Protein AF-A0A6I4W6N3-F1 (afdb_monomer_lite)

Sequence (287 aa):
MDRATWAIVLSTISVAISMVGIFWQLVSYRLSGSRIKVKMKPAMIDLNDHIVRGPERGWGDVDIPFSSPRWKVDVVELSIINSGRTAVSISEVSLDFGRPHGIKRGSHRISGTPVEMFGAIKDETFRLDAGESQKVIFDFWPMATAARNYRKGLGKSGSLTVRASVVMAGTRVRRSPWRKRWKIGSDQNTLRLSENFDAEAAAYSVLWGRFRISENFYFLSEVWYVFRSQVAEGKTPHEISDYLKEELNIVCGLAVLDAYKAYKQRDSGLEDGAAASRVGVDQQEGE

Secondary structure (DSSP, 8-state):
--HHHHHHHHHHHHHHHHHHHHHHHHHHHHHHS--EEEEEEEEEEETTS-EEE--TT-GGG----SSS--EEEEEEEEEEEE-SSS-EEEEEEEEE----TT-SS---EEPPPBPP-TT----SSEEE-TT-EEEEEEEHHHHHHHHHHHHHHTT--S-EEEEEEEEETTSPPEE--GGG-EEE-SS---SSTTSS--HHHHHHHHHHHHHTTSGGGGGHHHHHHHHHHHHHTT--HHHHHHHHHHHT-HHHHHHHHHHHHHHHHHHTT----S-------------

Organism: NCBI:txid1429076

pLDDT: mean 78.63, std 16.48, range [33.88, 97.12]

Structure (mmCIF, N/CA/C/O backbone):
data_AF-A0A6I4W6N3-F1
#
_entry.id   AF-A0A6I4W6N3-F1
#
loop_
_atom_site.group_PDB
_atom_site.id
_atom_site.type_symbol
_atom_site.label_atom_id
_atom_site.label_alt_id
_atom_site.label_comp_id
_atom_site.label_asym_id
_atom_site.label_entity_id
_atom_site.label_seq_id
_atom_site.pdbx_PDB_ins_code
_atom_site.Cartn_x
_atom_site.Cartn_y
_atom_site.Cartn_z
_atom_site.occupancy
_atom_site.B_iso_or_equiv
_atom_site.auth_seq_id
_atom_site.auth_comp_id
_atom_site.auth_asym_id
_atom_site.auth_atom_id
_atom_site.pdbx_PDB_model_num
ATOM 1 N N . MET A 1 1 ? 38.020 -6.040 -62.549 1.00 62.22 1 MET A N 1
ATOM 2 C CA . MET A 1 1 ? 37.432 -5.369 -61.370 1.00 62.22 1 MET A CA 1
ATOM 3 C C . MET A 1 1 ? 38.581 -4.707 -60.635 1.00 62.22 1 MET A C 1
ATOM 5 O O . MET A 1 1 ? 39.493 -5.417 -60.222 1.00 62.22 1 MET A O 1
ATOM 9 N N . ASP A 1 2 ? 38.606 -3.379 -60.576 1.00 88.56 2 ASP A N 1
ATOM 10 C CA . ASP A 1 2 ? 39.786 -2.646 -60.116 1.00 88.56 2 ASP A CA 1
ATOM 11 C C . ASP A 1 2 ? 39.953 -2.729 -58.599 1.00 88.56 2 ASP A C 1
ATOM 13 O O . ASP A 1 2 ? 38.985 -2.858 -57.845 1.00 88.56 2 ASP A O 1
ATOM 17 N N . ARG A 1 3 ? 41.202 -2.621 -58.132 1.00 90.94 3 ARG A N 1
ATOM 18 C CA . ARG A 1 3 ? 41.527 -2.587 -56.694 1.00 90.94 3 ARG A CA 1
ATOM 19 C C . ARG A 1 3 ? 40.750 -1.487 -55.961 1.00 90.94 3 ARG A C 1
ATOM 21 O O . ARG A 1 3 ? 40.351 -1.682 -54.817 1.00 90.94 3 ARG A O 1
ATOM 28 N N . ALA A 1 4 ? 40.483 -0.371 -56.641 1.00 87.62 4 ALA A N 1
ATOM 29 C CA . ALA A 1 4 ? 39.667 0.725 -56.128 1.00 87.62 4 ALA A CA 1
ATOM 30 C C . ALA A 1 4 ? 38.211 0.298 -55.864 1.00 87.62 4 ALA A C 1
ATOM 32 O O . ALA A 1 4 ? 37.659 0.612 -54.812 1.00 87.62 4 ALA A O 1
ATOM 33 N N . THR A 1 5 ? 37.606 -0.481 -56.768 1.00 91.94 5 THR A N 1
ATOM 34 C CA . THR A 1 5 ? 36.245 -1.012 -56.593 1.00 91.94 5 THR A CA 1
ATOM 35 C C . THR A 1 5 ? 36.174 -1.946 -55.385 1.00 91.94 5 THR A C 1
ATOM 37 O O . THR A 1 5 ? 35.262 -1.831 -54.570 1.00 91.94 5 THR A O 1
ATOM 40 N N . TRP A 1 6 ? 37.171 -2.822 -55.221 1.00 95.69 6 TRP A N 1
ATOM 41 C CA . TRP A 1 6 ? 37.265 -3.708 -54.057 1.00 95.69 6 TRP A CA 1
ATOM 42 C C . TRP A 1 6 ? 37.414 -2.945 -52.739 1.00 95.69 6 TRP A C 1
ATOM 44 O O . TRP A 1 6 ? 36.748 -3.283 -51.762 1.00 95.69 6 TRP A O 1
ATOM 54 N N . ALA A 1 7 ? 38.233 -1.892 -52.715 1.00 93.19 7 ALA A N 1
ATOM 55 C CA . ALA A 1 7 ? 38.412 -1.060 -51.528 1.00 93.19 7 ALA A CA 1
ATOM 56 C C . ALA A 1 7 ? 37.102 -0.376 -51.093 1.00 93.19 7 ALA A C 1
ATOM 58 O O . ALA A 1 7 ? 36.782 -0.368 -49.904 1.00 93.19 7 ALA A O 1
ATOM 59 N N . ILE A 1 8 ? 36.309 0.136 -52.043 1.00 94.12 8 ILE A N 1
ATOM 60 C CA . ILE A 1 8 ? 35.012 0.776 -51.757 1.00 94.12 8 ILE A CA 1
ATOM 61 C C . ILE A 1 8 ? 34.008 -0.238 -51.195 1.00 94.12 8 ILE A C 1
ATOM 63 O O . ILE A 1 8 ? 33.331 0.045 -50.202 1.00 94.12 8 ILE A O 1
ATOM 67 N N . VAL A 1 9 ? 33.931 -1.434 -51.787 1.00 95.38 9 VAL A N 1
ATOM 68 C CA . VAL A 1 9 ? 33.035 -2.501 -51.313 1.00 95.38 9 VAL A CA 1
ATOM 69 C C . VAL A 1 9 ? 33.408 -2.927 -49.892 1.00 95.38 9 VAL A C 1
ATOM 71 O O . VAL A 1 9 ? 32.544 -2.971 -49.017 1.00 95.38 9 VAL A O 1
ATOM 74 N N . LEU A 1 10 ? 34.696 -3.169 -49.630 1.00 94.56 10 LEU A N 1
ATOM 75 C CA . LEU A 1 10 ? 35.176 -3.561 -48.302 1.00 94.56 10 LEU A CA 1
ATOM 76 C C . LEU A 1 10 ? 34.953 -2.464 -47.256 1.00 94.56 10 LEU A C 1
ATOM 78 O O . LEU A 1 10 ? 34.519 -2.760 -46.143 1.00 94.56 10 LEU A O 1
ATOM 82 N N . SER A 1 11 ? 35.187 -1.200 -47.618 1.00 94.94 11 SER A N 1
ATOM 83 C CA . SER A 1 11 ? 34.914 -0.060 -46.738 1.00 94.94 11 SER A CA 1
ATOM 84 C C . SER A 1 11 ? 33.426 0.026 -46.385 1.00 94.94 11 SER A C 1
ATOM 86 O O . SER A 1 11 ? 33.077 0.147 -45.212 1.00 94.94 11 SER A O 1
ATOM 88 N N . THR A 1 12 ? 32.540 -0.149 -47.369 1.00 96.25 12 THR A N 1
ATOM 89 C CA . THR A 1 12 ? 31.085 -0.110 -47.159 1.00 96.25 12 THR A CA 1
ATOM 90 C C . THR A 1 12 ? 30.618 -1.233 -46.229 1.00 96.25 12 THR A C 1
ATOM 92 O O . THR A 1 12 ? 29.846 -0.990 -45.301 1.00 96.25 12 THR A O 1
ATOM 95 N N . ILE A 1 13 ? 31.127 -2.455 -46.423 1.00 96.62 13 ILE A N 1
ATOM 96 C CA . ILE A 1 13 ? 30.814 -3.605 -45.561 1.00 96.62 13 ILE A CA 1
ATOM 97 C C . ILE A 1 13 ? 31.315 -3.363 -44.131 1.00 96.62 13 ILE A C 1
ATOM 99 O O . ILE A 1 13 ? 30.575 -3.591 -43.174 1.00 96.62 13 ILE A O 1
ATOM 103 N N . SER A 1 14 ? 32.541 -2.858 -43.969 1.00 95.12 14 SER A N 1
ATOM 104 C CA . SER A 1 14 ? 33.115 -2.554 -42.652 1.00 95.12 14 SER A CA 1
ATOM 105 C C . SER A 1 14 ? 32.296 -1.501 -41.894 1.00 95.12 14 SER A C 1
ATOM 107 O O . SER A 1 14 ? 32.000 -1.668 -40.705 1.00 95.12 14 SER A O 1
ATOM 109 N N . VAL A 1 15 ? 31.853 -0.452 -42.593 1.00 97.12 15 VAL A N 1
ATOM 110 C CA . VAL A 1 15 ? 30.977 0.586 -42.034 1.00 97.12 15 VAL A CA 1
ATOM 111 C C . VAL A 1 15 ? 29.626 -0.000 -41.617 1.00 97.12 15 VAL A C 1
ATOM 113 O O . VAL A 1 15 ? 29.164 0.271 -40.508 1.00 97.12 15 VAL A O 1
ATOM 116 N N . ALA A 1 16 ? 29.013 -0.848 -42.449 1.00 96.88 16 ALA A N 1
ATOM 117 C CA . ALA A 1 16 ? 27.734 -1.485 -42.134 1.00 96.88 16 ALA A CA 1
ATOM 118 C C . ALA A 1 16 ? 27.823 -2.384 -40.888 1.00 96.88 16 ALA A C 1
ATOM 120 O O . ALA A 1 16 ? 26.988 -2.280 -39.988 1.00 96.88 16 ALA A O 1
ATOM 121 N N . ILE A 1 17 ? 28.868 -3.214 -40.789 1.00 96.31 17 ILE A N 1
ATOM 122 C CA . ILE A 1 17 ? 29.112 -4.069 -39.616 1.00 96.31 17 ILE A CA 1
ATOM 123 C C . ILE A 1 17 ? 29.294 -3.211 -38.357 1.00 96.31 17 ILE A C 1
ATOM 125 O O . ILE A 1 17 ? 28.704 -3.500 -37.314 1.00 96.31 17 ILE A O 1
ATOM 129 N N . SER A 1 18 ? 30.052 -2.118 -38.463 1.00 96.06 18 SER A N 1
ATOM 130 C CA . SER A 1 18 ? 30.279 -1.194 -37.348 1.00 96.06 18 SER A CA 1
ATOM 131 C C . SER A 1 18 ? 28.980 -0.525 -36.882 1.00 96.06 18 SER A C 1
ATOM 133 O O . SER A 1 18 ? 28.720 -0.458 -35.679 1.00 96.06 18 SER A O 1
ATOM 135 N N . MET A 1 19 ? 28.115 -0.096 -37.809 1.00 96.50 19 MET A N 1
ATOM 136 C CA . MET A 1 19 ? 26.799 0.465 -37.471 1.00 96.50 19 MET A CA 1
ATOM 137 C C . MET A 1 19 ? 25.907 -0.546 -36.748 1.00 96.50 19 MET A C 1
ATOM 139 O O . MET A 1 19 ? 25.270 -0.188 -35.757 1.00 96.50 19 MET A O 1
ATOM 143 N N . VAL A 1 20 ? 25.877 -1.805 -37.197 1.00 97.00 20 VAL A N 1
ATOM 144 C CA . VAL A 1 20 ? 25.109 -2.869 -36.527 1.00 97.00 20 VAL A CA 1
ATOM 145 C C . VAL A 1 20 ? 25.645 -3.117 -35.116 1.00 97.00 20 VAL A C 1
ATOM 147 O O . VAL A 1 20 ? 24.855 -3.235 -34.178 1.00 97.00 20 VAL A O 1
ATOM 150 N N . GLY A 1 21 ? 26.969 -3.122 -34.936 1.00 95.38 21 GLY A N 1
ATOM 151 C CA . GLY A 1 21 ? 27.601 -3.245 -33.622 1.00 95.38 21 GLY A CA 1
ATOM 152 C C . GLY A 1 21 ? 27.198 -2.120 -32.663 1.00 95.38 21 GLY A C 1
ATOM 153 O O . GLY A 1 21 ? 26.760 -2.389 -31.543 1.00 95.38 21 GLY A O 1
ATOM 154 N N . ILE A 1 22 ? 27.260 -0.864 -33.114 1.00 95.44 22 ILE A N 1
ATOM 155 C CA . ILE A 1 22 ? 26.848 0.306 -32.318 1.00 95.44 22 ILE A CA 1
ATOM 156 C C . ILE A 1 22 ? 25.350 0.248 -32.001 1.00 95.44 22 ILE A C 1
ATOM 158 O O . ILE A 1 22 ? 24.941 0.472 -30.859 1.00 95.44 22 ILE A O 1
ATOM 162 N N . PHE A 1 23 ? 24.519 -0.092 -32.988 1.00 94.31 23 PHE A N 1
ATOM 163 C CA . PHE A 1 23 ? 23.082 -0.245 -32.789 1.00 94.31 23 PHE A CA 1
ATOM 164 C C . PHE A 1 23 ? 22.779 -1.317 -31.735 1.00 94.31 23 PHE A C 1
ATOM 166 O O . PHE A 1 23 ? 21.981 -1.088 -30.825 1.00 94.31 23 PHE A O 1
ATOM 173 N N . TRP A 1 24 ? 23.473 -2.455 -31.791 1.00 91.88 24 TRP A N 1
ATOM 174 C CA . TRP A 1 24 ? 23.332 -3.523 -30.808 1.00 91.88 24 TRP A CA 1
ATOM 175 C C . TRP A 1 24 ? 23.789 -3.107 -29.407 1.00 91.88 24 TRP A C 1
ATOM 177 O O . TRP A 1 24 ? 23.123 -3.436 -28.421 1.00 91.88 24 TRP A O 1
ATOM 187 N N . GLN A 1 25 ? 24.880 -2.346 -29.295 1.00 89.06 25 GLN A N 1
ATOM 188 C CA . GLN A 1 25 ? 25.335 -1.789 -28.020 1.00 89.06 25 GLN A CA 1
ATOM 189 C C . GLN A 1 25 ? 24.316 -0.806 -27.438 1.00 89.06 25 GLN A C 1
ATOM 191 O O . GLN A 1 25 ? 24.020 -0.880 -26.247 1.00 89.06 25 GLN A O 1
ATOM 196 N N . LEU A 1 26 ? 23.704 0.052 -28.259 1.00 85.25 26 LEU A N 1
ATOM 197 C CA . LEU A 1 26 ? 22.638 0.961 -27.823 1.00 85.25 26 LEU A CA 1
ATOM 198 C C . LEU A 1 26 ? 21.392 0.200 -27.356 1.00 85.25 26 LEU A C 1
ATOM 200 O O . LEU A 1 26 ? 20.821 0.523 -26.309 1.00 85.25 26 LEU A O 1
ATOM 204 N N . VAL A 1 27 ? 20.982 -0.835 -28.094 1.00 82.25 27 VAL A N 1
ATOM 205 C CA . VAL A 1 27 ? 19.875 -1.720 -27.703 1.00 82.25 27 VAL A CA 1
ATOM 206 C C . VAL A 1 27 ? 20.199 -2.422 -26.382 1.00 82.25 27 VAL A C 1
ATOM 208 O O . VAL A 1 27 ? 19.384 -2.395 -25.459 1.00 82.25 27 VAL A O 1
ATOM 211 N N . SER A 1 28 ? 21.405 -2.972 -26.248 1.00 77.88 28 SER A N 1
ATOM 212 C CA . SER A 1 28 ? 21.870 -3.666 -25.044 1.00 77.88 28 SER A CA 1
ATOM 213 C C . SER A 1 28 ? 21.970 -2.733 -23.843 1.00 77.88 28 SER A C 1
ATOM 215 O O . SER A 1 28 ? 21.479 -3.078 -22.774 1.00 77.88 28 SER A O 1
ATOM 217 N N . TYR A 1 29 ? 22.504 -1.523 -24.012 1.00 79.31 29 TYR A N 1
ATOM 218 C CA . TYR A 1 29 ? 22.553 -0.499 -22.969 1.00 79.31 29 TYR A CA 1
ATOM 219 C C . TYR A 1 29 ? 21.144 -0.120 -22.507 1.00 79.31 29 TYR A C 1
ATOM 221 O O . TYR A 1 29 ? 20.841 -0.111 -21.311 1.00 79.31 29 TYR A O 1
ATOM 229 N N . ARG A 1 30 ? 20.226 0.081 -23.460 1.00 70.88 30 ARG A N 1
ATOM 230 C CA . ARG A 1 30 ? 18.821 0.354 -23.149 1.00 70.88 30 ARG A CA 1
ATOM 231 C C . ARG A 1 30 ? 18.174 -0.814 -22.399 1.00 70.88 30 ARG A C 1
ATOM 233 O O . ARG A 1 30 ? 17.282 -0.573 -21.581 1.00 70.88 30 ARG A O 1
ATOM 240 N N . LEU A 1 31 ? 18.554 -2.059 -22.692 1.00 66.62 31 LEU A N 1
ATOM 241 C CA . LEU A 1 31 ? 18.052 -3.281 -22.045 1.00 66.62 31 LEU A CA 1
ATOM 242 C C . LEU A 1 31 ? 18.741 -3.606 -20.707 1.00 66.62 31 LEU A C 1
ATOM 244 O O . LEU A 1 31 ? 18.137 -4.293 -19.888 1.00 66.62 31 LEU A O 1
ATOM 248 N N . SER A 1 32 ? 19.957 -3.109 -20.474 1.00 63.41 32 SER A N 1
ATOM 249 C CA . SER A 1 32 ? 20.765 -3.364 -19.271 1.00 63.41 32 SER A CA 1
ATOM 250 C C . SER A 1 32 ? 20.334 -2.516 -18.063 1.00 63.41 32 SER A C 1
ATOM 252 O O . SER A 1 32 ? 20.540 -2.895 -16.910 1.00 63.41 32 SER A O 1
ATOM 254 N N . GLY A 1 33 ? 19.673 -1.380 -18.309 1.00 66.75 33 GLY A N 1
ATOM 255 C CA . GLY A 1 33 ? 19.179 -0.505 -17.246 1.00 66.75 33 GLY A CA 1
ATOM 256 C C . GLY A 1 33 ? 18.107 -1.145 -16.355 1.00 66.75 33 GLY A C 1
ATOM 257 O O . GLY A 1 33 ? 17.326 -1.998 -16.788 1.00 66.75 33 GLY A O 1
ATOM 258 N N . SER A 1 34 ? 18.025 -0.669 -15.113 1.00 68.50 34 SER A N 1
ATOM 259 C CA . SER A 1 34 ? 16.944 -1.001 -14.189 1.00 68.50 34 SER A CA 1
ATOM 260 C C . SER A 1 34 ? 15.589 -0.580 -14.771 1.00 68.50 34 SER A C 1
ATOM 262 O O . SER A 1 34 ? 15.355 0.578 -15.138 1.00 68.50 34 SER A O 1
ATOM 264 N N . ARG A 1 35 ? 14.667 -1.540 -14.905 1.00 85.69 35 ARG A N 1
ATOM 265 C CA . ARG A 1 35 ? 13.338 -1.318 -15.496 1.00 85.69 35 ARG A CA 1
ATOM 266 C C . ARG A 1 35 ? 12.260 -1.775 -14.535 1.00 85.69 35 ARG A C 1
ATOM 268 O O . ARG A 1 35 ? 11.659 -2.835 -14.711 1.00 85.69 35 ARG A O 1
ATOM 275 N N . ILE A 1 36 ? 11.975 -0.929 -13.555 1.00 91.81 36 ILE A N 1
ATOM 276 C CA . ILE A 1 36 ? 10.869 -1.164 -12.635 1.00 91.81 36 ILE A CA 1
ATOM 277 C C . ILE A 1 36 ? 9.537 -0.813 -13.302 1.00 91.81 36 ILE A C 1
ATOM 279 O O . ILE A 1 36 ? 9.321 0.307 -13.780 1.00 91.81 36 ILE A O 1
ATOM 283 N N . LYS A 1 37 ? 8.628 -1.786 -13.317 1.00 93.38 37 LYS A N 1
ATOM 284 C CA . LYS A 1 37 ? 7.216 -1.606 -13.652 1.00 93.38 37 LYS A CA 1
ATOM 285 C C . LYS A 1 37 ? 6.415 -1.643 -12.360 1.00 93.38 37 LYS A C 1
ATOM 287 O O . LYS A 1 37 ? 6.505 -2.605 -11.610 1.00 93.38 37 LYS A O 1
ATOM 292 N N . VAL A 1 38 ? 5.602 -0.615 -12.145 1.00 94.12 38 VAL A N 1
ATOM 293 C CA . VAL A 1 38 ? 4.708 -0.523 -10.988 1.00 94.12 38 VAL A CA 1
ATOM 294 C C . VAL A 1 38 ? 3.270 -0.643 -11.471 1.00 94.12 38 VAL A C 1
ATOM 296 O O . VAL A 1 38 ? 2.849 0.087 -12.378 1.00 94.12 38 VAL A O 1
ATOM 299 N N . LYS A 1 39 ? 2.524 -1.563 -10.873 1.00 94.06 39 LYS A N 1
ATOM 300 C CA . LYS A 1 39 ? 1.095 -1.776 -11.106 1.00 94.06 39 LYS A CA 1
ATOM 301 C C . LYS A 1 39 ? 0.335 -1.536 -9.811 1.00 94.06 39 LYS A C 1
ATOM 303 O O . LYS A 1 39 ? 0.862 -1.798 -8.740 1.00 94.06 39 LYS A O 1
ATOM 308 N N . MET A 1 40 ? -0.885 -1.034 -9.942 1.00 93.19 40 MET A N 1
ATOM 309 C CA . MET A 1 40 ? -1.787 -0.744 -8.833 1.00 93.19 40 MET A CA 1
ATOM 310 C C . MET A 1 40 ? -3.095 -1.475 -9.111 1.00 93.19 40 MET A C 1
ATOM 312 O O . MET A 1 40 ? -3.637 -1.322 -10.208 1.00 93.19 40 MET A O 1
ATOM 316 N N . LYS A 1 41 ? -3.569 -2.282 -8.164 1.00 90.94 41 LYS A N 1
ATOM 317 C CA . LYS A 1 41 ? -4.826 -3.029 -8.271 1.00 90.94 41 LYS A CA 1
ATOM 318 C C . LYS A 1 41 ? -5.678 -2.829 -7.018 1.00 90.94 41 LYS A C 1
ATOM 320 O O . LYS A 1 41 ? -5.123 -2.864 -5.920 1.00 90.94 41 LYS A O 1
ATOM 325 N N . PRO A 1 42 ? -6.987 -2.580 -7.175 1.00 86.75 42 PRO A N 1
ATOM 326 C CA . PRO A 1 42 ? -7.897 -2.577 -6.049 1.00 86.75 42 PRO A CA 1
ATOM 327 C C . PRO A 1 42 ? -7.993 -4.012 -5.553 1.00 86.75 42 PRO A C 1
ATOM 329 O O . PRO A 1 42 ? -7.981 -4.955 -6.354 1.00 86.75 42 PRO A O 1
ATOM 332 N N . ALA A 1 43 ? -8.021 -4.182 -4.246 1.00 85.62 43 ALA A N 1
ATOM 333 C CA . ALA A 1 43 ? -8.154 -5.486 -3.642 1.00 85.62 43 ALA A CA 1
ATOM 334 C C . ALA A 1 43 ? -8.999 -5.394 -2.374 1.00 85.62 43 ALA A C 1
ATOM 336 O O . ALA A 1 43 ? -9.092 -4.348 -1.743 1.00 85.62 43 ALA A O 1
ATOM 337 N N . MET A 1 44 ? -9.649 -6.490 -2.028 1.00 79.38 44 MET A N 1
ATOM 338 C CA . MET A 1 44 ? -10.464 -6.628 -0.831 1.00 79.38 44 MET A CA 1
ATOM 339 C C . MET A 1 44 ? -9.957 -7.815 -0.047 1.00 79.38 44 MET A C 1
ATOM 341 O O . MET A 1 44 ? -9.538 -8.808 -0.643 1.00 79.38 44 MET A O 1
ATOM 345 N N . ILE A 1 45 ? -10.027 -7.706 1.271 1.00 76.25 45 ILE A N 1
ATOM 346 C CA . ILE A 1 45 ? -9.802 -8.821 2.181 1.00 76.25 45 ILE A CA 1
ATOM 347 C C . ILE A 1 45 ? -11.172 -9.277 2.687 1.00 76.25 45 ILE A C 1
ATOM 349 O O . ILE A 1 45 ? -11.931 -8.465 3.230 1.00 76.25 45 ILE A O 1
ATOM 353 N N . ASP A 1 46 ? -11.507 -10.546 2.461 1.00 71.69 46 ASP A N 1
ATOM 354 C CA . ASP A 1 46 ? -12.727 -11.158 2.995 1.00 71.69 46 ASP A CA 1
ATOM 355 C C . ASP A 1 46 ? -12.567 -11.526 4.489 1.00 71.69 46 ASP A C 1
ATOM 357 O O . ASP A 1 46 ? -11.517 -11.313 5.100 1.00 71.69 46 ASP A O 1
ATOM 361 N N . LEU A 1 47 ? -13.621 -12.048 5.122 1.00 66.62 47 LEU A N 1
ATOM 362 C CA . LEU A 1 47 ? -13.550 -12.489 6.525 1.00 66.62 47 LEU A CA 1
ATOM 363 C C . LEU A 1 47 ? -12.603 -13.677 6.762 1.00 66.62 47 LEU A C 1
ATOM 365 O O . LEU A 1 47 ? -12.188 -13.876 7.899 1.00 66.62 47 LEU A O 1
ATOM 369 N N . ASN A 1 48 ? -12.255 -14.427 5.717 1.00 65.56 48 ASN A N 1
ATOM 370 C CA . ASN A 1 48 ? -11.364 -15.586 5.759 1.00 65.56 48 ASN A CA 1
ATOM 371 C C . ASN A 1 48 ? -9.926 -15.225 5.336 1.00 65.56 48 ASN A C 1
ATOM 373 O O . ASN A 1 48 ? -9.137 -16.107 5.003 1.00 65.56 48 ASN A O 1
ATOM 377 N N . ASP A 1 49 ? -9.601 -13.930 5.298 1.00 65.88 49 ASP A N 1
ATOM 378 C CA . ASP A 1 49 ? -8.315 -13.383 4.862 1.00 65.88 49 ASP A CA 1
ATOM 379 C C . ASP A 1 49 ? -7.924 -13.736 3.407 1.00 65.88 49 ASP A C 1
ATOM 381 O O . ASP A 1 49 ? -6.761 -13.640 3.002 1.00 65.88 49 ASP A O 1
ATOM 385 N N . HIS A 1 50 ? -8.903 -14.061 2.558 1.00 73.06 50 HIS A N 1
ATOM 386 C CA . HIS A 1 50 ? -8.699 -14.165 1.120 1.00 73.06 50 HIS A CA 1
ATOM 387 C C . HIS A 1 50 ? -8.652 -12.788 0.464 1.00 73.06 50 HIS A C 1
ATOM 389 O O . HIS A 1 50 ? -9.433 -11.885 0.770 1.00 73.06 50 HIS A O 1
ATOM 395 N N . ILE A 1 51 ? -7.761 -12.657 -0.523 1.00 78.38 51 ILE A N 1
ATOM 396 C CA . ILE A 1 51 ? -7.608 -11.432 -1.308 1.00 78.38 51 ILE A CA 1
ATOM 397 C C . ILE A 1 51 ? -8.364 -11.559 -2.627 1.00 78.38 51 ILE A C 1
ATOM 399 O O . ILE A 1 51 ? -7.920 -12.257 -3.547 1.00 78.38 51 ILE A O 1
ATOM 403 N N . VAL A 1 52 ? -9.440 -10.791 -2.765 1.00 77.88 52 VAL A N 1
ATOM 404 C CA . VAL A 1 52 ? -10.147 -10.601 -4.035 1.00 77.88 52 VAL A CA 1
ATOM 405 C C . VAL A 1 52 ? -9.571 -9.377 -4.735 1.00 77.88 52 VAL A C 1
ATOM 407 O O . VAL A 1 52 ? -9.440 -8.317 -4.134 1.00 77.88 52 VAL A O 1
ATOM 410 N N . ARG A 1 53 ? -9.178 -9.508 -6.005 1.00 81.94 53 ARG A N 1
ATOM 411 C CA . ARG A 1 53 ? -8.501 -8.440 -6.762 1.00 81.94 53 ARG A CA 1
ATOM 412 C C . ARG A 1 53 ? -9.370 -7.961 -7.911 1.00 81.94 53 ARG A C 1
ATOM 414 O O . ARG A 1 53 ? -9.840 -8.773 -8.700 1.00 81.94 53 ARG A O 1
ATOM 421 N N . GLY A 1 54 ? -9.482 -6.648 -8.059 1.00 76.12 54 GLY A N 1
ATOM 422 C CA . GLY A 1 54 ? -10.108 -6.021 -9.216 1.00 76.12 54 GLY A CA 1
ATOM 423 C C . GLY A 1 54 ? -9.109 -5.622 -10.318 1.00 76.12 54 GLY A C 1
ATOM 424 O O . GLY A 1 54 ? -7.904 -5.910 -10.251 1.00 76.12 54 GLY A O 1
ATOM 425 N N . PRO A 1 55 ? -9.594 -4.941 -11.369 1.00 81.81 55 PRO A N 1
ATOM 426 C CA . PRO A 1 55 ? -8.807 -4.516 -12.513 1.00 81.81 55 PRO A CA 1
ATOM 427 C C . PRO A 1 55 ? -7.891 -3.336 -12.164 1.00 81.81 55 PRO A C 1
ATOM 429 O O . PRO A 1 55 ? -8.195 -2.492 -11.328 1.00 81.81 55 PRO A O 1
ATOM 432 N N . GLU A 1 56 ? -6.773 -3.195 -12.885 1.00 81.56 56 GLU A N 1
ATOM 433 C CA . GLU A 1 56 ? -5.784 -2.126 -12.638 1.00 81.56 56 GLU A CA 1
ATOM 434 C C . GLU A 1 56 ? -6.350 -0.690 -12.782 1.00 81.56 56 GLU A C 1
ATOM 436 O O . GLU A 1 56 ? -5.697 0.272 -12.380 1.00 81.56 56 GLU A O 1
ATOM 441 N N . ARG A 1 57 ? -7.547 -0.517 -13.365 1.00 77.88 57 ARG A N 1
ATOM 442 C CA . ARG A 1 57 ? -8.207 0.787 -13.569 1.00 77.88 57 ARG A CA 1
ATOM 443 C C . ARG A 1 57 ? -9.008 1.293 -12.363 1.00 77.88 57 ARG A C 1
ATOM 445 O O . ARG A 1 57 ? -9.450 2.438 -12.399 1.00 77.88 57 ARG A O 1
ATOM 452 N N . GLY A 1 58 ? -9.078 0.522 -11.280 1.00 71.31 58 GLY A N 1
ATOM 453 C CA . GLY A 1 58 ? -9.712 0.930 -10.026 1.00 71.31 58 GLY A CA 1
ATOM 454 C C . GLY A 1 58 ? -11.084 0.297 -9.829 1.00 71.31 58 GLY A C 1
ATOM 455 O O . GLY A 1 58 ? -11.438 -0.649 -10.525 1.00 71.31 58 GLY A O 1
ATOM 456 N N . TRP A 1 59 ? -11.826 0.813 -8.849 1.00 63.44 59 TRP A N 1
ATOM 457 C CA . TRP A 1 59 ? -13.081 0.226 -8.363 1.00 63.44 59 TRP A CA 1
ATOM 458 C C . TRP A 1 59 ? -14.287 0.401 -9.293 1.00 63.44 59 TRP A C 1
ATOM 460 O O . TRP A 1 59 ? -15.211 -0.395 -9.223 1.00 63.44 59 TRP A O 1
ATOM 470 N N . GLY A 1 60 ? -14.284 1.414 -10.167 1.00 57.00 60 GLY A N 1
ATOM 471 C CA . GLY A 1 60 ? -15.460 1.791 -10.970 1.00 57.00 60 GLY A CA 1
ATOM 472 C C . GLY A 1 60 ? -15.922 0.769 -12.015 1.00 57.00 60 GLY A C 1
ATOM 473 O O . GLY A 1 60 ? -16.998 0.947 -12.566 1.00 57.00 60 GLY A O 1
ATOM 474 N N . ASP A 1 61 ? -15.134 -0.282 -12.258 1.00 49.44 61 ASP A N 1
ATOM 475 C CA . ASP A 1 61 ? -15.419 -1.333 -13.244 1.00 49.44 61 ASP A CA 1
ATOM 476 C C . ASP A 1 61 ? -15.568 -2.726 -12.585 1.00 49.44 61 ASP A C 1
ATOM 478 O O . ASP A 1 61 ? -15.466 -3.744 -13.269 1.00 49.44 61 ASP A O 1
ATOM 482 N N . VAL A 1 62 ? -15.705 -2.804 -11.253 1.00 51.28 62 VAL A N 1
ATOM 483 C CA . VAL A 1 62 ? -15.829 -4.088 -10.543 1.00 51.28 62 VAL A CA 1
ATOM 484 C C . VAL A 1 62 ? -17.297 -4.369 -10.262 1.00 51.28 62 VAL A C 1
ATOM 486 O O . VAL A 1 62 ? -17.848 -3.845 -9.298 1.00 51.28 62 VAL A O 1
ATOM 489 N N . ASP A 1 63 ? -17.913 -5.228 -11.075 1.00 46.44 63 ASP A N 1
ATOM 490 C CA . ASP A 1 63 ? -19.154 -5.903 -10.691 1.00 46.44 63 ASP A CA 1
ATOM 491 C C . ASP A 1 63 ? -18.827 -6.847 -9.534 1.00 46.44 63 AS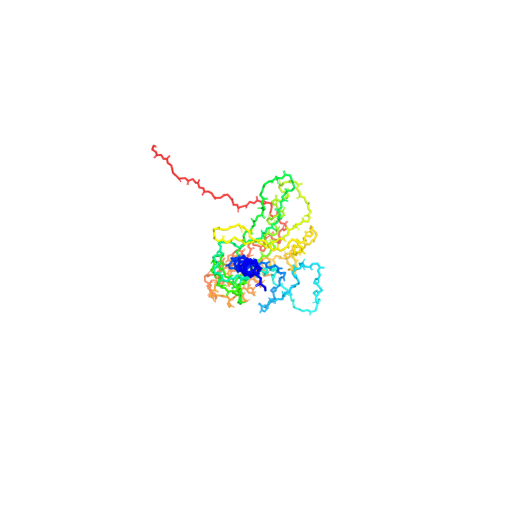P A C 1
ATOM 493 O O . ASP A 1 63 ? -18.331 -7.959 -9.724 1.00 46.44 63 ASP A O 1
ATOM 497 N N . ILE A 1 64 ? -19.024 -6.365 -8.309 1.00 52.62 64 ILE A N 1
ATOM 498 C CA . ILE A 1 64 ? -18.882 -7.187 -7.111 1.00 52.62 64 ILE A CA 1
ATOM 499 C C . ILE A 1 64 ? -20.185 -7.976 -6.994 1.00 52.62 64 ILE A C 1
ATOM 501 O O . ILE A 1 64 ? -21.235 -7.363 -6.779 1.00 52.62 64 ILE A O 1
ATOM 505 N N . PRO A 1 65 ? -20.170 -9.312 -7.154 1.00 46.38 65 PRO A N 1
ATOM 506 C CA . PRO A 1 65 ? -21.371 -10.104 -6.966 1.00 46.38 65 PRO A CA 1
ATOM 507 C C . PRO A 1 65 ? -21.851 -9.907 -5.525 1.00 46.38 65 PRO A C 1
ATOM 509 O O . PRO A 1 65 ? -21.167 -10.266 -4.572 1.00 46.38 65 PRO A O 1
ATOM 512 N N . PHE A 1 66 ? -23.036 -9.317 -5.368 1.00 42.78 66 PHE A N 1
ATOM 513 C CA . PHE A 1 66 ? -23.652 -8.973 -4.080 1.00 42.78 66 PHE A CA 1
ATOM 514 C C . PHE A 1 66 ? -24.046 -10.196 -3.219 1.00 42.78 66 PHE A C 1
ATOM 516 O O . PHE A 1 66 ? -24.695 -10.045 -2.187 1.00 42.78 66 PHE A O 1
ATOM 523 N N . SER A 1 67 ? -23.651 -11.414 -3.602 1.00 39.53 67 SER A N 1
ATOM 524 C CA . SER A 1 67 ? -23.980 -12.659 -2.909 1.00 39.53 67 SER A CA 1
ATOM 525 C C . SER A 1 67 ? -22.730 -13.314 -2.284 1.00 39.53 67 SER A C 1
ATOM 527 O O . SER A 1 67 ? -22.146 -14.212 -2.886 1.00 39.53 67 SER A O 1
ATOM 529 N N . SER A 1 68 ? -22.396 -12.904 -1.046 1.00 37.06 68 SER A N 1
ATOM 530 C CA . SER A 1 68 ? -21.423 -13.501 -0.084 1.00 37.06 68 SER A CA 1
ATOM 531 C C . SER A 1 68 ? -19.922 -13.142 -0.234 1.00 37.06 68 SER A C 1
ATOM 533 O O . SER A 1 68 ? -19.446 -13.130 -1.367 1.00 37.06 68 SER A O 1
ATOM 535 N N . PRO A 1 69 ? -19.113 -12.955 0.849 1.00 48.41 69 PRO A N 1
ATOM 536 C CA . PRO A 1 69 ? -19.386 -12.684 2.273 1.00 48.41 69 PRO A CA 1
ATOM 537 C C . PRO A 1 69 ? -19.103 -11.201 2.646 1.00 48.41 69 PRO A C 1
ATOM 539 O O . PRO A 1 69 ? -18.716 -10.393 1.807 1.00 48.41 69 PRO A O 1
ATOM 542 N N . ARG A 1 70 ? -19.308 -10.813 3.916 1.00 54.53 70 ARG A N 1
ATOM 543 C CA . ARG A 1 70 ? -19.000 -9.458 4.426 1.00 54.53 70 ARG A CA 1
ATOM 544 C C . ARG A 1 70 ? -17.500 -9.155 4.238 1.00 54.53 70 ARG A C 1
ATOM 546 O O . ARG A 1 70 ? -16.669 -9.986 4.582 1.00 54.53 70 ARG A O 1
ATOM 553 N N . TRP A 1 71 ? -17.144 -7.995 3.690 1.00 58.97 71 TRP A N 1
ATOM 554 C CA . TRP A 1 71 ? -15.746 -7.599 3.459 1.00 58.97 71 TRP A CA 1
ATOM 555 C C . TRP A 1 71 ? -15.158 -6.896 4.678 1.00 58.97 71 TRP A C 1
ATOM 557 O O . TRP A 1 71 ? -15.855 -6.170 5.387 1.00 58.97 71 TRP A O 1
ATOM 567 N N . LYS A 1 72 ? -13.860 -7.091 4.901 1.00 53.62 72 LYS A N 1
ATOM 568 C CA . LYS A 1 72 ? -13.160 -6.617 6.096 1.00 53.62 72 LYS A CA 1
ATOM 569 C C . LYS A 1 72 ? -12.368 -5.339 5.844 1.00 53.62 72 LYS A C 1
ATOM 571 O O . LYS A 1 72 ? -12.430 -4.407 6.640 1.00 53.62 72 LYS A O 1
ATOM 576 N N . VAL A 1 73 ? -11.608 -5.295 4.744 1.00 58.84 73 VAL A N 1
ATOM 577 C CA . VAL A 1 73 ? -10.718 -4.172 4.412 1.00 58.84 73 VAL A CA 1
ATOM 578 C C . VAL A 1 73 ? -10.625 -3.995 2.899 1.00 58.84 73 VAL A C 1
ATOM 580 O O . VAL A 1 73 ? -10.231 -4.919 2.187 1.00 58.84 73 VAL A O 1
ATOM 583 N N . ASP A 1 74 ? -10.902 -2.783 2.419 1.00 75.88 74 ASP A N 1
ATOM 584 C CA . ASP A 1 74 ? -10.481 -2.368 1.082 1.00 75.88 74 ASP A CA 1
ATOM 585 C C . ASP A 1 74 ? -8.998 -2.007 1.115 1.00 75.88 74 ASP A C 1
ATOM 587 O O . ASP A 1 74 ? -8.566 -1.062 1.784 1.00 75.88 74 ASP A O 1
ATOM 591 N N . VAL A 1 75 ? -8.216 -2.757 0.359 1.00 85.88 75 VAL A N 1
ATOM 592 C CA . VAL A 1 75 ? -6.777 -2.588 0.245 1.00 85.88 75 VAL A CA 1
ATOM 593 C C . VAL A 1 75 ? -6.386 -2.215 -1.180 1.00 85.88 75 VAL A C 1
ATOM 595 O O . VAL A 1 75 ? -7.130 -2.362 -2.152 1.00 85.88 75 VAL A O 1
ATOM 598 N N . VAL A 1 76 ? -5.170 -1.711 -1.325 1.00 89.81 76 VAL A N 1
ATOM 599 C CA . VAL A 1 76 ? -4.531 -1.538 -2.625 1.00 89.81 76 VAL A CA 1
ATOM 600 C C . VAL A 1 76 ? -3.329 -2.459 -2.707 1.00 89.81 76 VAL A C 1
ATOM 602 O O . VAL A 1 76 ? -2.416 -2.379 -1.891 1.00 89.81 76 VAL A O 1
ATOM 605 N N . GLU A 1 77 ? -3.318 -3.324 -3.719 1.00 92.56 77 GLU A N 1
ATOM 606 C CA . GLU A 1 77 ? -2.157 -4.143 -4.045 1.00 92.56 77 GLU A CA 1
ATOM 607 C C . GLU A 1 77 ? -1.276 -3.399 -5.051 1.00 92.56 77 GLU A C 1
ATOM 609 O O . GLU A 1 77 ? -1.696 -3.044 -6.160 1.00 92.56 77 GLU A O 1
ATOM 614 N N . LEU A 1 78 ? -0.017 -3.201 -4.676 1.00 94.06 78 LEU A N 1
ATOM 615 C CA . LEU A 1 78 ? 1.039 -2.723 -5.547 1.00 94.06 78 LEU A CA 1
ATOM 616 C C . LEU A 1 78 ? 1.912 -3.891 -5.982 1.00 94.06 78 LEU A C 1
ATOM 618 O O . LEU A 1 78 ? 2.537 -4.548 -5.157 1.00 94.06 78 LEU A O 1
ATOM 622 N N . SER A 1 79 ? 1.992 -4.127 -7.291 1.00 94.75 79 SER A N 1
ATOM 623 C CA . SE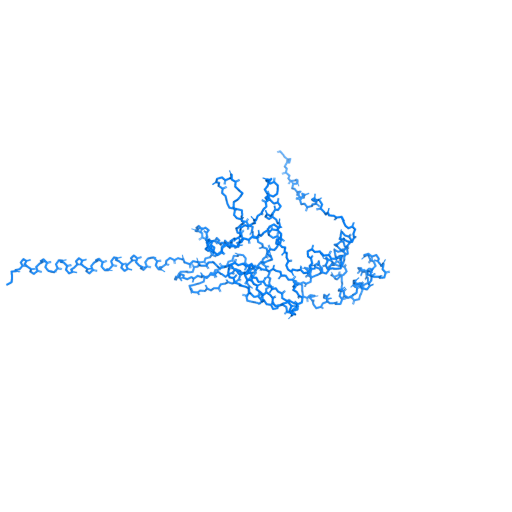R A 1 79 ? 2.951 -5.081 -7.854 1.00 94.75 79 SER A CA 1
ATOM 624 C C . SER A 1 79 ? 4.131 -4.323 -8.449 1.00 94.75 79 SER A C 1
ATOM 626 O O . SER A 1 79 ? 3.966 -3.541 -9.394 1.00 94.75 79 SER A O 1
ATOM 628 N N . ILE A 1 80 ? 5.320 -4.568 -7.911 1.00 95.25 80 ILE A N 1
ATOM 629 C CA . ILE A 1 80 ? 6.572 -3.928 -8.306 1.00 95.25 80 ILE A CA 1
ATOM 630 C C . ILE A 1 80 ? 7.427 -4.999 -8.967 1.00 95.25 80 ILE A C 1
ATOM 632 O O . ILE A 1 80 ? 7.787 -5.986 -8.342 1.00 95.25 80 ILE A O 1
ATOM 636 N N . ILE A 1 81 ? 7.696 -4.834 -10.258 1.00 95.06 81 ILE A N 1
ATOM 637 C CA . ILE A 1 81 ? 8.351 -5.854 -11.081 1.00 95.06 81 ILE A CA 1
ATOM 638 C C . ILE A 1 81 ? 9.642 -5.274 -11.631 1.00 95.06 81 ILE A C 1
ATOM 640 O O . ILE A 1 81 ? 9.604 -4.274 -12.361 1.00 95.06 81 ILE A O 1
ATOM 644 N N . ASN A 1 82 ? 10.765 -5.923 -11.352 1.00 94.31 82 ASN A N 1
ATOM 645 C CA . ASN A 1 82 ? 12.023 -5.612 -12.000 1.00 94.31 82 ASN A CA 1
ATOM 646 C C . ASN A 1 82 ? 12.128 -6.343 -13.339 1.00 94.31 82 ASN A C 1
ATOM 648 O O . ASN A 1 82 ? 12.599 -7.463 -13.441 1.00 94.31 82 ASN A O 1
ATOM 652 N N . SER A 1 83 ? 11.707 -5.671 -14.408 1.00 90.44 83 SER A N 1
ATOM 653 C CA . SER A 1 83 ? 11.887 -6.167 -15.780 1.00 90.44 83 SER A CA 1
ATOM 654 C C . SER A 1 83 ? 13.264 -5.841 -16.376 1.00 90.44 83 SER A C 1
ATOM 656 O O . SER A 1 83 ? 13.444 -5.944 -17.591 1.00 90.44 83 SER A O 1
ATOM 658 N N . GLY A 1 84 ? 14.197 -5.352 -15.553 1.00 87.75 84 GLY A N 1
ATOM 659 C CA . GLY A 1 84 ? 15.583 -5.097 -15.931 1.00 87.75 84 GLY A CA 1
ATOM 660 C C . GLY A 1 84 ? 16.465 -6.330 -15.734 1.00 87.75 84 GLY A C 1
ATOM 661 O O . GLY A 1 84 ? 16.021 -7.358 -15.233 1.00 87.75 84 GLY A O 1
ATOM 662 N N . ARG A 1 85 ? 17.732 -6.206 -16.138 1.00 87.00 85 ARG A N 1
ATOM 663 C CA . ARG A 1 85 ? 18.768 -7.240 -15.947 1.00 87.00 85 ARG A CA 1
ATOM 664 C C . ARG A 1 85 ? 19.628 -7.016 -14.704 1.00 87.00 85 ARG A C 1
ATOM 666 O O . ARG A 1 85 ? 20.451 -7.855 -14.367 1.00 87.00 85 ARG A O 1
ATOM 673 N N . THR A 1 86 ? 19.464 -5.868 -14.061 1.00 89.44 86 THR A N 1
ATOM 674 C CA . THR A 1 86 ? 20.228 -5.444 -12.891 1.00 89.44 86 THR A CA 1
ATOM 675 C C . THR A 1 86 ? 19.317 -5.412 -11.681 1.00 89.44 86 THR A C 1
ATOM 677 O O . THR A 1 86 ? 18.154 -5.017 -11.791 1.00 89.44 86 THR A O 1
ATOM 680 N N . ALA A 1 87 ? 19.838 -5.837 -10.534 1.00 91.62 87 ALA A N 1
ATOM 681 C CA . ALA A 1 87 ? 19.114 -5.747 -9.280 1.00 91.62 87 ALA A CA 1
ATOM 682 C C . ALA A 1 87 ? 18.914 -4.283 -8.867 1.00 91.62 87 ALA A C 1
ATOM 684 O O . ALA A 1 87 ? 19.739 -3.415 -9.166 1.00 91.62 87 ALA A O 1
ATOM 685 N N . VAL A 1 88 ? 17.809 -4.011 -8.183 1.00 92.31 88 VAL A N 1
ATOM 686 C CA . VAL A 1 88 ? 17.385 -2.660 -7.817 1.00 92.31 88 VAL A CA 1
ATOM 687 C C . VAL A 1 88 ? 16.948 -2.644 -6.367 1.00 92.31 88 VAL A C 1
ATOM 689 O O . VAL A 1 88 ? 16.060 -3.397 -5.983 1.00 92.31 88 VAL A O 1
ATOM 692 N N . SER A 1 89 ? 17.513 -1.738 -5.577 1.00 94.38 89 SER A N 1
ATOM 693 C CA . SER A 1 89 ? 17.017 -1.476 -4.228 1.00 94.38 89 SER A CA 1
ATOM 694 C C . SER A 1 89 ? 15.870 -0.471 -4.280 1.00 94.38 89 SER A C 1
ATOM 696 O O . SER A 1 89 ? 16.020 0.641 -4.796 1.00 94.38 89 SER A O 1
ATOM 698 N N . ILE A 1 90 ? 14.720 -0.869 -3.753 1.00 94.38 90 ILE A N 1
ATOM 699 C CA . ILE A 1 90 ? 13.560 -0.018 -3.521 1.00 94.38 90 ILE A CA 1
ATOM 700 C C . ILE A 1 90 ? 13.713 0.618 -2.141 1.00 94.38 90 ILE A C 1
ATOM 702 O O . ILE A 1 90 ? 13.981 -0.081 -1.169 1.00 94.38 90 ILE A O 1
ATOM 706 N N . SER A 1 91 ? 13.596 1.944 -2.073 1.00 91.69 91 SER A N 1
ATOM 707 C CA . SER A 1 91 ? 13.781 2.714 -0.836 1.00 91.69 91 SER A CA 1
ATOM 708 C C . SER A 1 91 ? 12.474 3.227 -0.237 1.00 91.69 91 SER A C 1
ATOM 710 O O . SER A 1 91 ? 12.450 3.618 0.919 1.00 91.69 91 SER A O 1
ATOM 712 N N . GLU A 1 92 ? 11.418 3.339 -1.041 1.00 91.56 92 GLU A N 1
ATOM 713 C CA . GLU A 1 92 ? 10.120 3.836 -0.585 1.00 91.56 92 GLU A CA 1
ATOM 714 C C . GLU A 1 92 ? 9.035 3.351 -1.547 1.00 91.56 92 GLU A C 1
ATOM 716 O O . GLU A 1 92 ? 9.175 3.467 -2.775 1.00 91.56 92 GLU A O 1
ATOM 721 N N . VAL A 1 93 ? 7.925 2.875 -0.992 1.00 93.00 93 VAL A N 1
ATOM 722 C CA . VAL A 1 93 ? 6.713 2.538 -1.735 1.00 93.00 93 VAL A CA 1
ATOM 723 C C . VAL A 1 93 ? 5.564 3.382 -1.189 1.00 93.00 93 VAL A C 1
ATOM 725 O O . VAL A 1 93 ? 5.280 3.361 0.001 1.00 93.00 93 VAL A O 1
ATOM 728 N N . SER A 1 94 ? 4.900 4.142 -2.058 1.00 93.94 94 SER A N 1
ATOM 729 C CA . SER A 1 94 ? 3.866 5.099 -1.656 1.00 93.94 94 SER A CA 1
ATOM 730 C C . SER A 1 94 ? 2.752 5.250 -2.692 1.00 93.94 94 SER A C 1
ATOM 732 O O . SER A 1 94 ? 2.849 4.804 -3.842 1.00 93.94 94 SER A O 1
ATOM 734 N N . LEU A 1 95 ? 1.662 5.904 -2.293 1.00 92.88 95 LEU A N 1
ATOM 735 C CA . LEU A 1 95 ? 0.593 6.330 -3.192 1.00 92.88 95 LEU A CA 1
ATOM 736 C C . LEU A 1 95 ? 0.719 7.829 -3.469 1.00 92.88 95 LEU A C 1
ATOM 738 O O . LEU A 1 95 ? 0.802 8.649 -2.561 1.00 92.88 95 LEU A O 1
ATOM 742 N N . ASP A 1 96 ? 0.722 8.191 -4.746 1.00 93.62 96 ASP A N 1
ATOM 743 C CA . ASP A 1 96 ? 0.689 9.565 -5.233 1.00 93.62 96 ASP A CA 1
ATOM 744 C C . ASP A 1 96 ? -0.763 9.985 -5.482 1.00 93.62 96 ASP A C 1
ATOM 746 O O . ASP A 1 96 ? -1.404 9.498 -6.419 1.00 93.62 96 ASP A O 1
ATOM 750 N N . PHE A 1 97 ? -1.256 10.910 -4.658 1.00 90.69 97 PHE A N 1
ATOM 751 C CA . PHE A 1 97 ? -2.599 11.494 -4.738 1.00 90.69 97 PHE A CA 1
ATOM 752 C C . PHE A 1 97 ? -2.662 12.730 -5.655 1.00 90.69 97 PHE A C 1
ATOM 754 O O . PHE A 1 97 ? -3.655 13.466 -5.692 1.00 90.69 97 PHE A O 1
ATOM 761 N N . GLY A 1 98 ? -1.599 12.963 -6.430 1.00 82.06 98 GLY A N 1
ATOM 762 C CA . GLY A 1 98 ? -1.513 14.031 -7.407 1.00 82.06 98 GLY A CA 1
ATOM 763 C C . GLY A 1 98 ? -1.140 15.378 -6.795 1.00 82.06 98 GLY A C 1
ATOM 764 O O . GLY A 1 98 ? -0.503 15.477 -5.745 1.00 82.06 98 GLY A O 1
ATOM 765 N N . ARG A 1 99 ? -1.480 16.448 -7.520 1.00 75.25 99 ARG A N 1
ATOM 766 C CA . ARG A 1 99 ? -1.159 17.830 -7.142 1.00 75.25 99 ARG A CA 1
ATOM 767 C C . ARG A 1 99 ? -2.424 18.574 -6.725 1.00 75.25 99 ARG A C 1
ATOM 769 O O . ARG A 1 99 ? -3.418 18.499 -7.452 1.00 75.25 99 ARG A O 1
ATOM 776 N N . PRO A 1 100 ? -2.380 19.394 -5.666 1.00 61.78 100 PRO A N 1
ATOM 777 C CA . PRO A 1 100 ? -3.341 20.475 -5.513 1.00 61.78 100 PRO A CA 1
ATOM 778 C C . PRO A 1 100 ? -3.141 21.472 -6.668 1.00 61.78 100 PRO A C 1
ATOM 780 O O . PRO A 1 100 ? -2.036 21.964 -6.888 1.00 61.78 100 PRO A O 1
ATOM 783 N N . HIS A 1 101 ? -4.194 21.773 -7.430 1.00 52.16 101 HIS A N 1
ATOM 784 C CA . HIS A 1 101 ? -4.118 22.717 -8.555 1.00 52.16 101 HIS A CA 1
ATOM 785 C C . HIS A 1 101 ? -3.620 24.097 -8.072 1.00 52.16 101 HIS A C 1
ATOM 787 O O . HIS A 1 101 ? -4.128 24.581 -7.069 1.00 52.16 101 HIS A O 1
ATOM 793 N N . GLY A 1 102 ? -2.610 24.706 -8.702 1.00 52.06 102 GLY A N 1
ATOM 794 C CA . GLY A 1 102 ? -2.038 26.002 -8.279 1.00 52.06 102 GLY A CA 1
ATOM 795 C C . GLY A 1 102 ? -0.649 25.943 -7.625 1.00 52.06 102 GLY A C 1
ATOM 796 O O . GLY A 1 102 ? 0.061 26.942 -7.635 1.00 52.06 102 GLY A O 1
ATOM 797 N N . ILE A 1 103 ? -0.188 24.774 -7.161 1.00 53.31 103 ILE A N 1
ATOM 798 C CA . ILE A 1 103 ? 1.212 24.594 -6.745 1.00 53.31 103 ILE A CA 1
ATOM 799 C C . ILE A 1 103 ? 1.998 24.028 -7.937 1.00 53.31 103 ILE A C 1
ATOM 801 O O . ILE A 1 103 ? 1.769 22.901 -8.383 1.00 53.31 103 ILE A O 1
ATOM 805 N N . LYS A 1 104 ? 2.924 24.824 -8.491 1.00 51.34 104 LYS A N 1
ATOM 806 C CA . LYS A 1 104 ? 3.713 24.444 -9.682 1.00 51.34 104 LYS A CA 1
ATOM 807 C C . LYS A 1 104 ? 4.718 23.306 -9.413 1.00 51.34 104 LYS A C 1
ATOM 809 O O . LYS A 1 104 ? 5.189 22.686 -10.367 1.00 51.34 104 LYS A O 1
ATOM 814 N N . ARG A 1 105 ? 5.035 22.994 -8.147 1.00 54.94 105 ARG A N 1
ATOM 815 C CA . ARG A 1 105 ? 6.021 21.970 -7.745 1.00 54.94 105 ARG A CA 1
ATOM 816 C C . ARG A 1 105 ? 5.498 21.072 -6.615 1.00 54.94 105 ARG A C 1
ATOM 818 O O . ARG A 1 105 ? 4.866 21.551 -5.689 1.00 54.94 105 ARG A O 1
ATOM 825 N N . GLY A 1 106 ? 5.802 19.775 -6.694 1.00 58.28 106 GLY A N 1
ATOM 826 C CA . GLY A 1 106 ? 5.469 18.777 -5.667 1.00 58.28 106 GLY A CA 1
ATOM 827 C C . GLY A 1 106 ? 4.386 17.785 -6.100 1.00 58.28 106 GLY A C 1
ATOM 828 O O . GLY A 1 106 ? 3.476 18.126 -6.852 1.00 58.28 106 GLY A O 1
ATOM 829 N N . SER A 1 107 ? 4.520 16.530 -5.673 1.00 68.75 107 SER A N 1
ATOM 830 C CA . SER A 1 107 ? 3.471 15.500 -5.712 1.00 68.75 107 SER A CA 1
ATOM 831 C C . SER A 1 107 ? 3.135 15.129 -4.277 1.00 68.75 107 SER A C 1
ATOM 833 O O . SER A 1 107 ? 4.071 14.903 -3.507 1.00 68.75 107 SER A O 1
ATOM 835 N N . HIS A 1 108 ? 1.852 15.056 -3.924 1.00 81.94 108 HIS A N 1
ATOM 836 C CA . HIS A 1 108 ? 1.448 14.631 -2.589 1.00 81.94 108 HIS A CA 1
ATOM 837 C C . HIS A 1 108 ? 1.491 13.103 -2.523 1.00 81.94 108 HIS A C 1
ATOM 839 O O . HIS A 1 108 ? 0.593 12.419 -3.016 1.00 81.94 108 HIS A O 1
ATOM 845 N N . ARG A 1 109 ? 2.599 12.586 -1.990 1.00 85.56 109 ARG A N 1
ATOM 846 C CA . ARG A 1 109 ? 2.810 11.158 -1.761 1.00 85.56 109 ARG A CA 1
ATOM 847 C C . ARG A 1 109 ? 2.527 10.861 -0.301 1.00 85.56 109 ARG A C 1
ATOM 849 O O . ARG A 1 109 ? 2.999 11.593 0.561 1.00 85.56 109 ARG A O 1
ATOM 856 N N . ILE A 1 110 ? 1.778 9.800 -0.059 1.00 82.25 110 ILE A N 1
ATOM 857 C CA . ILE A 1 110 ? 1.539 9.268 1.276 1.00 82.25 110 ILE A CA 1
ATOM 858 C C . ILE A 1 110 ? 2.073 7.839 1.256 1.00 82.25 110 ILE A C 1
ATOM 860 O O . ILE A 1 110 ? 1.706 7.065 0.366 1.00 82.25 110 ILE A O 1
ATOM 864 N N . SER A 1 111 ? 2.959 7.511 2.190 1.00 81.12 111 SER A N 1
ATOM 865 C CA . SER A 1 111 ? 3.335 6.129 2.496 1.00 81.12 111 SER A CA 1
ATOM 866 C C . SER A 1 111 ? 2.368 5.613 3.554 1.00 81.12 111 SER A C 1
ATOM 868 O O . SER A 1 111 ? 2.067 6.325 4.511 1.00 81.12 111 SER A O 1
ATOM 870 N N . GLY A 1 112 ? 1.809 4.430 3.332 1.00 69.19 112 GLY A N 1
ATOM 871 C CA . GLY A 1 112 ? 0.970 3.754 4.317 1.00 69.19 112 GLY A CA 1
ATOM 872 C C . GLY A 1 112 ? 1.769 2.654 4.995 1.00 69.19 112 GLY A C 1
ATOM 873 O O . GLY A 1 112 ? 2.776 2.216 4.455 1.00 69.19 112 GLY A O 1
ATOM 874 N N . THR A 1 113 ? 1.300 2.166 6.138 1.00 73.25 113 THR A N 1
ATOM 875 C CA . THR A 1 113 ? 1.856 0.947 6.734 1.00 73.25 113 THR A CA 1
ATOM 876 C C . THR A 1 113 ? 1.401 -0.262 5.910 1.00 73.25 113 THR A C 1
ATOM 878 O O . THR A 1 113 ? 0.187 -0.429 5.725 1.00 73.25 113 THR A O 1
ATOM 881 N N . PRO A 1 114 ? 2.319 -1.101 5.395 1.00 78.75 114 PRO A N 1
ATOM 882 C CA . PRO A 1 114 ? 1.944 -2.323 4.695 1.00 78.75 114 PRO A CA 1
ATOM 883 C C . PRO A 1 114 ? 1.084 -3.245 5.568 1.00 78.75 114 PRO A C 1
ATOM 885 O O . PRO A 1 114 ? 1.327 -3.405 6.765 1.00 78.75 114 PRO A O 1
ATOM 888 N N . VAL A 1 115 ? 0.065 -3.853 4.965 1.00 75.94 115 VAL A N 1
ATOM 889 C CA . VAL A 1 115 ? -0.775 -4.868 5.605 1.00 75.94 115 VAL A CA 1
ATOM 890 C C . VAL A 1 115 ? -0.113 -6.224 5.400 1.00 75.94 115 VAL A C 1
ATOM 892 O O . VAL A 1 115 ? 0.117 -6.646 4.266 1.00 75.94 115 VAL A O 1
ATOM 895 N N . GLU A 1 116 ? 0.191 -6.894 6.506 1.00 71.25 116 GLU A N 1
ATOM 896 C CA . GLU A 1 116 ? 0.776 -8.229 6.507 1.00 71.25 116 GLU A CA 1
ATOM 897 C C . GLU A 1 116 ? -0.246 -9.245 5.985 1.00 71.25 116 GLU A C 1
ATOM 899 O O . GLU A 1 116 ? -1.327 -9.391 6.549 1.00 71.25 116 GLU A O 1
ATOM 904 N N . MET A 1 117 ? 0.076 -9.884 4.859 1.00 72.62 117 MET A N 1
ATOM 905 C CA . MET A 1 117 ? -0.775 -10.855 4.167 1.00 72.62 117 MET A CA 1
ATOM 906 C C . MET A 1 117 ? 0.099 -11.885 3.457 1.00 72.62 117 MET A C 1
ATOM 908 O O . MET A 1 117 ? 1.222 -11.583 3.044 1.00 72.62 117 MET A O 1
ATOM 912 N N . PHE A 1 118 ? -0.442 -13.082 3.226 1.00 70.44 118 PHE A N 1
ATOM 913 C CA . PHE A 1 118 ? 0.274 -14.140 2.518 1.00 70.44 118 PHE A CA 1
ATOM 914 C C . PHE A 1 118 ? 0.777 -13.673 1.137 1.00 70.44 118 PHE A C 1
ATOM 916 O O . PHE A 1 118 ? -0.001 -13.304 0.250 1.00 70.44 118 PHE A O 1
ATOM 923 N N . GLY A 1 119 ? 2.101 -13.691 0.951 1.00 69.44 119 GLY A N 1
ATOM 924 C CA . GLY A 1 119 ? 2.765 -13.295 -0.295 1.00 69.44 119 GLY A CA 1
ATOM 925 C C . GLY A 1 119 ? 2.911 -11.782 -0.521 1.00 69.44 119 GLY A C 1
ATOM 926 O O . GLY A 1 119 ? 3.302 -11.382 -1.622 1.00 69.44 119 GLY A O 1
ATOM 927 N N . ALA A 1 120 ? 2.605 -10.946 0.475 1.00 79.56 120 ALA A N 1
ATOM 928 C CA . ALA A 1 120 ? 2.948 -9.525 0.495 1.00 79.56 120 ALA A CA 1
ATOM 929 C C . ALA A 1 120 ? 4.089 -9.279 1.489 1.00 79.56 120 ALA A C 1
ATOM 931 O O . ALA A 1 120 ? 4.143 -9.909 2.541 1.00 79.56 120 ALA A O 1
ATOM 932 N N . ILE A 1 121 ? 5.002 -8.366 1.159 1.00 82.38 121 ILE A N 1
ATOM 933 C CA . ILE A 1 121 ? 6.048 -7.961 2.107 1.00 82.38 121 ILE A CA 1
ATOM 934 C C . ILE A 1 121 ? 5.561 -6.831 3.001 1.00 82.38 121 ILE A C 1
ATOM 936 O O . ILE A 1 121 ? 4.760 -5.985 2.590 1.00 82.38 121 ILE A O 1
ATOM 940 N N . LYS A 1 122 ? 6.107 -6.823 4.213 1.00 79.25 122 LYS A N 1
ATOM 941 C CA . LYS A 1 122 ? 5.905 -5.780 5.214 1.00 79.25 122 LYS A CA 1
ATOM 942 C C . LYS A 1 122 ? 6.921 -4.646 5.096 1.00 79.25 122 LYS A C 1
ATOM 944 O O . LYS A 1 122 ? 6.649 -3.540 5.548 1.00 79.25 122 LYS A O 1
ATOM 949 N N . ASP A 1 123 ? 8.066 -4.914 4.476 1.00 79.81 123 ASP A N 1
ATOM 950 C CA . ASP A 1 123 ? 9.161 -3.957 4.408 1.00 79.81 123 ASP A CA 1
ATOM 951 C C . ASP A 1 123 ? 8.917 -2.894 3.332 1.00 79.81 123 ASP A C 1
ATOM 953 O O . ASP A 1 123 ? 8.571 -3.184 2.185 1.00 79.81 123 ASP A O 1
ATOM 957 N N . GLU A 1 124 ? 9.133 -1.631 3.691 1.00 73.25 124 GLU A N 1
ATOM 958 C CA . GLU A 1 124 ? 9.083 -0.513 2.739 1.00 73.25 124 GLU A CA 1
ATOM 959 C C . GLU A 1 124 ? 10.351 -0.433 1.875 1.00 73.25 124 GLU A C 1
ATOM 961 O O . GLU A 1 124 ? 10.341 0.160 0.789 1.00 73.25 124 GLU A O 1
ATOM 966 N N . THR A 1 125 ? 11.435 -1.052 2.352 1.00 87.62 125 THR A N 1
ATOM 967 C CA . THR A 1 125 ? 12.738 -1.115 1.697 1.00 87.62 125 THR A CA 1
ATOM 968 C C . THR A 1 125 ? 13.112 -2.560 1.411 1.00 87.62 125 THR A C 1
ATOM 970 O O . THR A 1 125 ? 13.119 -3.413 2.290 1.00 87.62 125 THR A O 1
ATOM 973 N N . PHE A 1 126 ? 13.411 -2.862 0.153 1.00 93.00 126 PHE A N 1
ATOM 974 C CA . PHE A 1 126 ? 13.754 -4.221 -0.258 1.00 93.00 126 PHE A CA 1
ATOM 975 C C . PHE A 1 126 ? 14.533 -4.203 -1.567 1.00 93.00 126 PHE A C 1
ATOM 977 O O . PHE A 1 126 ? 14.457 -3.259 -2.360 1.00 93.00 126 PHE A O 1
ATOM 984 N N . ARG A 1 127 ? 15.307 -5.258 -1.803 1.00 94.19 127 ARG A N 1
ATOM 985 C CA . ARG A 1 127 ? 16.023 -5.466 -3.060 1.00 94.19 127 ARG A CA 1
ATOM 986 C C . ARG A 1 127 ? 15.171 -6.329 -3.984 1.00 94.19 127 ARG A C 1
ATOM 988 O O . ARG A 1 127 ? 14.589 -7.303 -3.539 1.00 94.19 127 ARG A O 1
ATOM 995 N N . LEU A 1 128 ? 15.120 -5.951 -5.257 1.00 94.44 128 LEU A N 1
ATOM 996 C CA . LEU A 1 128 ? 14.528 -6.735 -6.334 1.00 94.44 128 LEU A CA 1
ATOM 997 C C . LEU A 1 128 ? 15.617 -7.184 -7.296 1.00 94.44 128 LEU A C 1
ATOM 999 O O . LEU A 1 128 ? 16.215 -6.348 -7.986 1.00 94.44 128 LEU A O 1
ATOM 1003 N N . ASP A 1 129 ? 15.829 -8.483 -7.406 1.00 94.50 129 ASP A N 1
ATOM 1004 C CA . ASP A 1 129 ? 16.713 -9.065 -8.403 1.00 94.50 129 ASP A CA 1
ATOM 1005 C C . ASP A 1 129 ? 16.089 -9.024 -9.809 1.00 94.50 129 ASP A C 1
ATOM 1007 O O . ASP A 1 129 ? 14.965 -8.562 -10.034 1.00 94.50 129 ASP A O 1
ATOM 1011 N N . ALA A 1 130 ? 16.876 -9.399 -10.817 1.00 91.69 130 ALA A N 1
ATOM 1012 C CA . ALA A 1 130 ? 16.458 -9.320 -12.211 1.00 91.69 130 ALA A CA 1
ATOM 1013 C C . ALA A 1 130 ? 15.307 -10.297 -12.503 1.00 91.69 130 ALA A C 1
ATOM 1015 O O . ALA A 1 130 ? 15.425 -11.496 -12.276 1.00 91.69 130 ALA A O 1
ATOM 1016 N N . GLY A 1 131 ? 14.201 -9.787 -13.047 1.00 89.88 131 GLY A N 1
ATOM 1017 C CA . GLY A 1 131 ? 12.992 -10.572 -13.313 1.00 89.88 131 GLY A CA 1
ATOM 1018 C C . GLY A 1 131 ? 12.077 -10.755 -12.101 1.00 89.88 131 GLY A C 1
ATOM 1019 O O . GLY A 1 131 ? 10.947 -11.212 -12.274 1.00 89.88 131 GLY A O 1
ATOM 1020 N N . GLU A 1 132 ? 12.517 -10.363 -10.904 1.00 93.81 132 GLU A N 1
ATOM 1021 C CA . GLU A 1 132 ? 11.753 -10.543 -9.676 1.00 93.81 132 GLU A CA 1
ATOM 1022 C C . GLU A 1 132 ? 10.536 -9.611 -9.617 1.00 93.81 132 GLU A C 1
ATOM 1024 O O . GLU A 1 132 ? 10.516 -8.499 -10.168 1.00 93.81 132 GLU A O 1
ATOM 1029 N N . SER A 1 133 ? 9.494 -10.072 -8.929 1.00 94.31 133 SER A N 1
ATOM 1030 C CA . SER A 1 133 ? 8.317 -9.272 -8.631 1.00 94.31 133 SER A CA 1
ATOM 1031 C C . SER A 1 133 ? 7.947 -9.367 -7.168 1.00 94.31 133 SER A C 1
ATOM 1033 O O . SER A 1 133 ? 7.790 -10.469 -6.652 1.00 94.31 133 SER A O 1
ATOM 1035 N N . GLN A 1 134 ? 7.678 -8.217 -6.566 1.00 94.88 134 GLN A N 1
ATOM 1036 C CA . GLN A 1 134 ? 7.241 -8.118 -5.188 1.00 94.88 134 GLN A CA 1
ATOM 1037 C C . GLN A 1 134 ? 5.868 -7.461 -5.099 1.00 94.88 134 GLN A C 1
ATOM 1039 O O . GLN A 1 134 ? 5.521 -6.575 -5.893 1.00 94.88 134 GLN A O 1
ATOM 1044 N N . LYS A 1 135 ? 5.076 -7.913 -4.128 1.00 93.94 135 LYS A N 1
ATOM 1045 C CA . LYS A 1 135 ? 3.768 -7.345 -3.808 1.00 93.94 135 LYS A CA 1
ATOM 1046 C C . LYS A 1 135 ? 3.831 -6.620 -2.475 1.00 93.94 135 LYS A C 1
ATOM 1048 O O . LYS A 1 135 ? 4.358 -7.162 -1.507 1.00 93.94 135 LYS A O 1
ATOM 1053 N N . VAL A 1 136 ? 3.260 -5.423 -2.449 1.00 92.50 136 VAL A N 1
ATOM 1054 C CA . VAL A 1 136 ? 3.048 -4.619 -1.242 1.00 92.50 136 VAL A CA 1
ATOM 1055 C C . VAL A 1 136 ? 1.565 -4.292 -1.183 1.00 92.50 136 VAL A C 1
ATOM 1057 O O . VAL A 1 136 ? 0.989 -3.899 -2.198 1.00 92.50 136 VAL A O 1
ATOM 1060 N N . ILE A 1 137 ? 0.937 -4.476 -0.030 1.00 90.62 137 ILE A N 1
ATOM 1061 C CA . ILE A 1 137 ? -0.492 -4.218 0.155 1.00 90.62 137 ILE A CA 1
ATOM 1062 C C . ILE A 1 137 ? -0.640 -3.108 1.185 1.00 90.62 137 ILE A C 1
ATOM 1064 O O . ILE A 1 137 ? -0.042 -3.193 2.249 1.00 90.62 137 ILE A O 1
ATOM 1068 N N . PHE A 1 138 ? -1.432 -2.081 0.886 1.00 87.75 138 PHE A N 1
ATOM 1069 C CA . PHE A 1 138 ? -1.744 -1.013 1.839 1.00 87.75 138 PHE A CA 1
ATOM 1070 C C . PHE A 1 138 ? -3.229 -0.967 2.152 1.00 87.75 138 PHE A C 1
ATOM 1072 O O . PHE A 1 138 ? -4.057 -1.216 1.274 1.00 87.75 138 PHE A O 1
ATOM 1079 N N . ASP A 1 139 ? -3.555 -0.547 3.373 1.00 83.06 139 ASP A N 1
ATOM 1080 C CA . ASP A 1 139 ? -4.900 -0.076 3.675 1.00 83.06 139 ASP A CA 1
ATOM 1081 C C . ASP A 1 139 ? -5.138 1.257 2.951 1.00 83.06 139 ASP A C 1
ATOM 1083 O O . ASP A 1 139 ? -4.456 2.259 3.187 1.00 83.06 139 ASP A O 1
ATOM 1087 N N . PHE A 1 140 ? -6.077 1.246 2.010 1.00 85.56 140 PHE A N 1
ATOM 1088 C CA . PHE A 1 140 ? -6.223 2.317 1.040 1.00 85.56 140 PHE A CA 1
ATOM 1089 C C . PHE A 1 140 ? -6.927 3.556 1.622 1.00 85.56 140 PHE A C 1
ATOM 1091 O O . PHE A 1 140 ? -6.512 4.695 1.375 1.00 85.56 140 PHE A O 1
ATOM 1098 N N . TRP A 1 141 ? -7.999 3.354 2.391 1.00 83.75 141 TRP A N 1
ATOM 1099 C CA . TRP A 1 141 ? -8.893 4.445 2.791 1.00 83.75 141 TRP A CA 1
ATOM 1100 C C . TRP A 1 141 ? -8.308 5.431 3.796 1.00 83.75 141 TRP A C 1
ATOM 1102 O O . TRP A 1 141 ? -8.509 6.625 3.581 1.00 83.75 141 TRP A O 1
ATOM 1112 N N . PRO A 1 142 ? -7.531 5.030 4.820 1.00 80.69 142 PRO A N 1
ATOM 1113 C CA . PRO A 1 142 ? -6.866 5.995 5.695 1.00 80.69 142 PRO A CA 1
ATOM 1114 C C . PRO A 1 142 ? -6.002 6.990 4.907 1.00 80.69 142 PRO A C 1
ATOM 1116 O O . PRO A 1 142 ? -6.045 8.197 5.149 1.00 80.69 142 PRO A O 1
ATOM 1119 N N . MET A 1 143 ? -5.289 6.502 3.886 1.00 84.12 143 MET A N 1
ATOM 1120 C CA . MET A 1 143 ? -4.464 7.334 3.007 1.00 84.12 143 MET A CA 1
ATOM 1121 C C . MET A 1 143 ? -5.323 8.252 2.128 1.00 84.12 143 MET A C 1
ATOM 1123 O O . MET A 1 143 ? -5.017 9.436 1.969 1.00 84.12 143 MET A O 1
ATOM 1127 N N . ALA A 1 144 ? -6.423 7.732 1.575 1.00 85.62 144 ALA A N 1
ATOM 1128 C CA . ALA A 1 144 ? -7.364 8.520 0.785 1.00 85.62 144 ALA A CA 1
ATOM 1129 C C . ALA A 1 144 ? -8.036 9.622 1.618 1.00 85.62 144 ALA A C 1
ATOM 1131 O O . ALA A 1 144 ? -8.134 10.762 1.165 1.00 85.62 144 ALA A O 1
ATOM 1132 N N . THR A 1 145 ? -8.446 9.317 2.848 1.00 85.19 145 THR A N 1
ATOM 1133 C CA . THR A 1 145 ? -9.051 10.265 3.789 1.00 85.19 145 THR A CA 1
ATOM 1134 C C . THR A 1 145 ? -8.057 11.343 4.202 1.00 85.19 145 THR A C 1
ATOM 1136 O O . THR A 1 145 ? -8.389 12.527 4.127 1.00 85.19 145 THR A O 1
ATOM 1139 N N . ALA A 1 146 ? -6.811 10.978 4.520 1.00 81.62 146 ALA A N 1
ATOM 1140 C CA . ALA A 1 146 ? -5.745 11.946 4.773 1.00 81.62 146 ALA A CA 1
ATOM 1141 C C . ALA A 1 146 ? -5.537 12.889 3.572 1.00 81.62 146 ALA A C 1
ATOM 1143 O O . ALA A 1 146 ? -5.501 14.111 3.734 1.00 81.62 146 ALA A O 1
ATOM 1144 N N . ALA A 1 147 ? -5.509 12.347 2.348 1.00 87.62 147 ALA A N 1
ATOM 1145 C CA . ALA A 1 147 ? -5.401 13.145 1.128 1.00 87.62 147 ALA A CA 1
ATOM 1146 C C . ALA A 1 147 ? -6.625 14.054 0.892 1.00 87.62 147 ALA A C 1
ATOM 1148 O O . ALA A 1 147 ? -6.470 15.191 0.434 1.00 87.62 147 ALA A O 1
ATOM 1149 N N . ARG A 1 148 ? -7.847 13.591 1.205 1.00 86.38 148 ARG A N 1
ATOM 1150 C CA . ARG A 1 148 ? -9.074 14.410 1.149 1.00 86.38 148 ARG A CA 1
ATOM 1151 C C . ARG A 1 148 ? -9.002 15.560 2.143 1.00 86.38 148 ARG A C 1
ATOM 1153 O O . ARG A 1 148 ? -9.230 16.698 1.745 1.00 86.38 148 ARG A O 1
ATOM 1160 N N . ASN A 1 149 ? -8.648 15.283 3.394 1.00 84.75 149 ASN A N 1
ATOM 1161 C CA . ASN A 1 149 ? -8.553 16.286 4.455 1.00 84.75 149 ASN A CA 1
ATOM 1162 C C . ASN A 1 149 ? -7.490 17.338 4.131 1.00 84.75 149 ASN A C 1
ATOM 1164 O O . ASN A 1 149 ? -7.763 18.534 4.220 1.00 84.75 149 ASN A O 1
ATOM 1168 N N . TYR A 1 150 ? -6.329 16.910 3.628 1.00 84.44 150 TYR A N 1
ATOM 1169 C CA . TYR A 1 150 ? -5.296 17.819 3.135 1.00 84.44 150 TYR A CA 1
ATOM 1170 C C . TYR A 1 150 ? -5.818 18.737 2.017 1.00 84.44 150 TYR A C 1
ATOM 1172 O O . TYR A 1 150 ? -5.580 19.943 2.033 1.00 84.44 150 TYR A O 1
ATOM 1180 N N . ARG A 1 151 ? -6.587 18.206 1.054 1.00 85.38 151 ARG A N 1
ATOM 1181 C CA . ARG A 1 151 ? -7.184 19.023 -0.019 1.00 85.38 151 ARG A CA 1
ATOM 1182 C C . ARG A 1 151 ? -8.290 19.950 0.483 1.00 85.38 151 ARG A C 1
ATOM 1184 O O . ARG A 1 151 ? -8.331 21.095 0.033 1.00 85.38 151 ARG A O 1
ATOM 1191 N N . LYS A 1 152 ? -9.128 19.496 1.420 1.00 85.38 152 LYS A N 1
ATOM 1192 C CA . LYS A 1 152 ? -10.158 20.321 2.070 1.00 85.38 152 LYS A CA 1
ATOM 1193 C C . LYS A 1 152 ? -9.530 21.513 2.796 1.00 85.38 152 LYS A C 1
ATOM 1195 O O . LYS A 1 152 ? -9.995 22.628 2.597 1.00 85.38 152 LYS A O 1
ATOM 1200 N N . GLY A 1 153 ? -8.427 21.308 3.523 1.00 83.62 153 GLY A N 1
ATOM 1201 C CA . GLY A 1 153 ? -7.663 22.389 4.163 1.00 83.62 153 GLY A CA 1
ATOM 1202 C C . GLY A 1 153 ? -7.098 23.423 3.178 1.00 83.62 153 GLY A C 1
ATOM 1203 O O . GLY A 1 153 ? -6.871 24.570 3.539 1.00 83.62 153 GLY A O 1
ATOM 1204 N N . LEU A 1 154 ? -6.937 23.048 1.905 1.00 84.19 1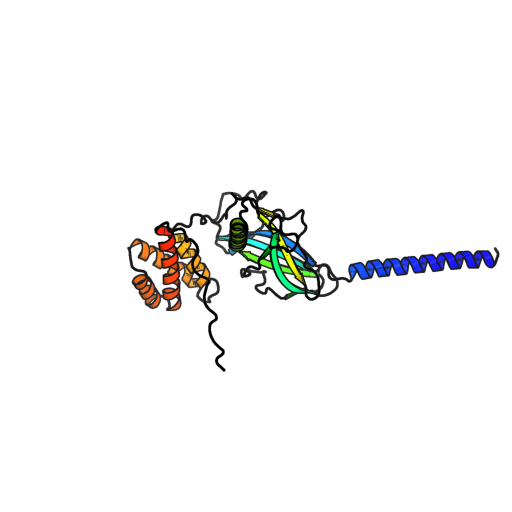54 LEU A N 1
ATOM 1205 C CA . LEU A 1 154 ? -6.560 23.946 0.807 1.00 84.19 154 LEU A CA 1
ATOM 1206 C C . LEU A 1 154 ? -7.774 24.532 0.057 1.00 84.19 154 LEU A C 1
ATOM 1208 O O . LEU A 1 154 ? -7.614 25.009 -1.070 1.00 84.19 154 LEU A O 1
ATOM 1212 N N . GLY A 1 155 ? -8.983 24.432 0.621 1.00 82.31 155 GLY A N 1
ATOM 1213 C CA . GLY A 1 155 ? -10.231 24.910 0.020 1.00 82.31 155 GLY A CA 1
ATOM 1214 C C . GLY A 1 155 ? -10.688 24.111 -1.204 1.00 82.31 155 GLY A C 1
ATOM 1215 O O . GLY A 1 155 ? -11.409 24.635 -2.049 1.00 82.31 155 GLY A O 1
ATOM 1216 N N . LYS A 1 156 ? -10.235 22.860 -1.364 1.00 80.31 156 LYS A N 1
ATOM 1217 C CA . LYS A 1 156 ? -10.524 22.038 -2.551 1.00 80.31 156 LYS A CA 1
ATOM 1218 C C . LYS A 1 156 ? -11.343 20.811 -2.192 1.00 80.31 156 LYS A C 1
ATOM 1220 O O . LYS A 1 156 ? -10.895 19.958 -1.431 1.00 80.31 156 LYS A O 1
ATOM 1225 N N . SER A 1 157 ? -12.489 20.684 -2.850 1.00 79.88 157 SER A N 1
ATOM 1226 C CA . SER A 1 157 ? -13.329 19.486 -2.844 1.00 79.88 157 SER A CA 1
ATOM 1227 C C . SER A 1 157 ? -13.301 18.797 -4.216 1.00 79.88 157 SER A C 1
ATOM 1229 O O . SER A 1 157 ? -12.895 19.397 -5.214 1.00 79.88 157 SER A O 1
ATOM 1231 N N . GLY A 1 158 ? -13.687 17.523 -4.267 1.00 81.88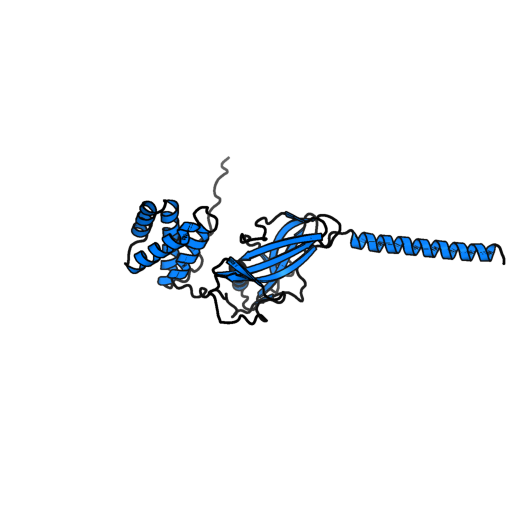 158 GLY A N 1
ATOM 1232 C CA . GLY A 1 158 ? -13.844 16.752 -5.503 1.00 81.88 158 GLY A CA 1
ATOM 1233 C C . GLY A 1 158 ? -12.941 15.524 -5.609 1.00 81.88 158 GLY A C 1
ATOM 1234 O O . GLY A 1 158 ? -12.315 15.090 -4.642 1.00 81.88 158 GLY A O 1
ATOM 1235 N N . SER A 1 159 ? -12.879 14.950 -6.815 1.00 84.50 159 SER A N 1
ATOM 1236 C CA . SER A 1 159 ? -12.278 13.630 -7.019 1.00 84.50 159 SER A CA 1
ATOM 1237 C C . SER A 1 159 ? -10.783 13.584 -6.687 1.00 84.50 159 SER A C 1
ATOM 1239 O O . SER A 1 159 ? -10.013 14.468 -7.097 1.00 84.50 159 SER A O 1
ATOM 1241 N N . LEU A 1 160 ? -10.345 12.519 -6.015 1.00 87.31 160 LEU A N 1
ATOM 1242 C CA . LEU A 1 160 ? -8.933 12.185 -5.853 1.00 87.31 160 LEU A CA 1
ATOM 1243 C C . LEU A 1 160 ? -8.415 11.443 -7.083 1.00 87.31 160 LEU A C 1
ATOM 1245 O O . LEU A 1 160 ? -9.131 10.675 -7.716 1.00 87.31 160 LEU A O 1
ATOM 1249 N N . THR A 1 161 ? -7.150 11.667 -7.429 1.00 89.44 161 THR A N 1
ATOM 1250 C CA . THR A 1 161 ? -6.457 10.877 -8.449 1.00 89.44 161 THR A CA 1
ATOM 1251 C C . THR A 1 161 ? -5.315 10.139 -7.786 1.00 89.44 161 THR A C 1
ATOM 1253 O O . THR A 1 161 ? -4.440 10.791 -7.233 1.00 89.44 161 THR A O 1
ATOM 1256 N N . VAL A 1 162 ? -5.302 8.812 -7.874 1.00 91.62 162 VAL A N 1
ATOM 1257 C CA . VAL A 1 162 ? -4.325 7.968 -7.176 1.00 91.62 162 VAL A CA 1
ATOM 1258 C C . VAL A 1 162 ? -3.466 7.203 -8.169 1.00 91.62 162 VAL A C 1
ATOM 1260 O O . VAL A 1 162 ? -3.955 6.684 -9.180 1.00 91.62 162 VAL A O 1
ATOM 1263 N N . ARG A 1 163 ? -2.167 7.132 -7.886 1.00 93.69 163 ARG A N 1
ATOM 1264 C CA . ARG A 1 163 ? -1.194 6.310 -8.607 1.00 93.69 163 ARG A CA 1
ATOM 1265 C C . ARG A 1 163 ? -0.224 5.674 -7.632 1.00 93.69 163 ARG A C 1
ATOM 1267 O O . ARG A 1 163 ? 0.280 6.340 -6.744 1.00 93.69 163 ARG A O 1
ATOM 1274 N N . ALA A 1 164 ? 0.164 4.437 -7.901 1.00 93.88 164 ALA A N 1
ATOM 1275 C CA . ALA A 1 164 ? 1.323 3.857 -7.239 1.00 93.88 164 ALA A CA 1
ATOM 1276 C C . ALA A 1 164 ? 2.603 4.626 -7.588 1.00 93.88 164 ALA A C 1
ATOM 1278 O O . ALA A 1 164 ? 2.804 5.000 -8.756 1.00 93.88 164 ALA A O 1
ATOM 1279 N N . SER A 1 165 ? 3.457 4.814 -6.591 1.00 94.50 165 SER A N 1
ATOM 1280 C CA . SER A 1 165 ? 4.731 5.517 -6.647 1.00 94.50 165 SER A CA 1
ATOM 1281 C C . SER A 1 165 ? 5.794 4.686 -5.932 1.00 94.50 165 SER A C 1
ATOM 1283 O O . SER A 1 165 ? 5.559 4.162 -4.853 1.00 94.50 165 SER A O 1
ATOM 1285 N N . VAL A 1 166 ? 6.965 4.556 -6.543 1.00 94.31 166 VAL A N 1
ATOM 1286 C CA . VAL A 1 166 ? 8.089 3.792 -6.002 1.00 94.31 166 VAL A CA 1
ATOM 1287 C C . VAL A 1 166 ? 9.363 4.595 -6.200 1.00 94.31 166 VAL A C 1
ATOM 1289 O O . VAL A 1 166 ? 9.626 5.095 -7.301 1.00 94.31 166 VAL A O 1
ATOM 1292 N N . VAL A 1 167 ? 10.155 4.721 -5.144 1.00 92.75 167 VAL A N 1
ATOM 1293 C CA . VAL A 1 167 ? 11.485 5.328 -5.183 1.00 92.75 167 VAL A CA 1
ATOM 1294 C C . VAL A 1 167 ? 12.513 4.211 -5.181 1.00 92.75 167 VAL A C 1
ATOM 1296 O O . VAL A 1 167 ? 12.451 3.299 -4.362 1.00 92.75 167 VAL A O 1
ATOM 1299 N N . MET A 1 168 ? 13.438 4.263 -6.136 1.00 92.12 168 MET A N 1
ATOM 1300 C CA . MET A 1 168 ? 14.547 3.316 -6.214 1.00 92.12 168 MET A CA 1
ATOM 1301 C C . MET A 1 168 ? 15.822 4.063 -5.839 1.00 92.12 168 MET A C 1
ATOM 1303 O O . MET A 1 168 ? 15.996 5.217 -6.252 1.00 92.12 168 MET A O 1
ATOM 1307 N N . ALA A 1 169 ? 16.708 3.410 -5.092 1.00 88.19 169 ALA A N 1
ATOM 1308 C CA . ALA A 1 169 ? 17.940 4.010 -4.597 1.00 88.19 169 ALA A CA 1
ATOM 1309 C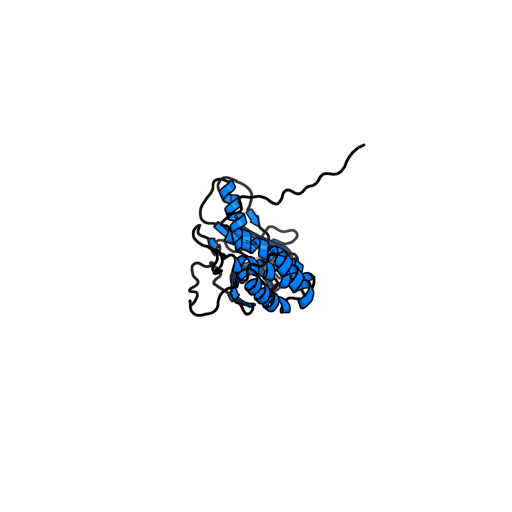 C . ALA A 1 169 ? 18.741 4.659 -5.742 1.00 88.19 169 ALA A C 1
ATOM 1311 O O . ALA A 1 169 ? 18.966 4.048 -6.788 1.00 88.19 169 ALA A O 1
ATOM 1312 N N . GLY A 1 170 ? 19.121 5.928 -5.567 1.00 84.12 170 GLY A N 1
ATOM 1313 C CA . GLY A 1 170 ? 19.917 6.678 -6.547 1.00 84.12 170 GLY A CA 1
ATOM 1314 C C . GLY A 1 170 ? 19.194 7.055 -7.848 1.00 84.12 170 GLY A C 1
ATOM 1315 O O . GLY A 1 170 ? 19.838 7.494 -8.798 1.00 84.12 170 GLY A O 1
ATOM 1316 N N . THR A 1 171 ? 17.867 6.906 -7.937 1.00 84.38 171 THR A N 1
ATOM 1317 C CA . THR A 1 171 ? 17.117 7.192 -9.173 1.00 84.38 171 THR A CA 1
ATOM 1318 C C . THR A 1 171 ? 15.840 8.000 -8.933 1.00 84.38 171 THR A C 1
ATOM 1320 O O . THR A 1 171 ? 15.387 8.211 -7.811 1.00 84.38 171 THR A O 1
ATOM 1323 N N . ARG A 1 172 ? 15.226 8.475 -10.025 1.00 86.94 172 ARG A N 1
ATOM 1324 C CA . ARG A 1 172 ? 13.957 9.211 -9.969 1.00 86.94 172 ARG A CA 1
ATOM 1325 C C . ARG A 1 172 ? 12.780 8.280 -9.681 1.00 86.94 172 ARG A C 1
ATOM 1327 O O . ARG A 1 172 ? 12.703 7.174 -10.215 1.00 86.94 172 ARG A O 1
ATOM 1334 N N . VAL A 1 173 ? 11.800 8.819 -8.958 1.00 89.81 173 VAL A N 1
ATOM 1335 C CA . VAL A 1 173 ? 10.516 8.175 -8.651 1.00 89.81 173 VAL A CA 1
ATOM 1336 C C . VAL A 1 173 ? 9.861 7.583 -9.904 1.00 89.81 173 VAL A C 1
ATOM 1338 O O . VAL A 1 173 ? 9.625 8.281 -10.900 1.00 89.81 173 VAL A O 1
ATOM 1341 N N . ARG A 1 174 ? 9.511 6.299 -9.841 1.00 92.31 174 ARG A N 1
ATOM 1342 C CA . ARG A 1 174 ? 8.725 5.596 -10.857 1.00 92.31 174 ARG A CA 1
ATOM 1343 C C . ARG A 1 174 ? 7.280 5.499 -10.409 1.00 92.31 174 ARG A C 1
ATOM 1345 O O . ARG A 1 174 ? 6.985 5.217 -9.259 1.00 92.31 174 ARG A O 1
ATOM 1352 N N . ARG A 1 175 ? 6.361 5.742 -11.339 1.00 93.19 175 ARG A N 1
ATOM 1353 C CA . ARG A 1 175 ? 4.922 5.724 -11.071 1.00 93.19 175 ARG A CA 1
ATOM 1354 C C . ARG A 1 175 ? 4.219 4.756 -12.004 1.00 93.19 175 ARG A C 1
ATOM 1356 O O . ARG A 1 175 ? 4.632 4.601 -13.157 1.00 93.19 175 ARG A O 1
ATOM 1363 N N . SER A 1 176 ? 3.106 4.198 -11.544 1.00 92.44 176 SER A N 1
ATOM 1364 C CA . SER A 1 176 ? 2.178 3.450 -12.402 1.00 92.44 176 SER A CA 1
ATOM 1365 C C . SER A 1 176 ? 1.710 4.300 -13.598 1.00 92.44 176 SER A C 1
ATOM 1367 O O . SER A 1 176 ? 1.633 5.527 -13.481 1.00 92.44 176 SER A O 1
ATOM 1369 N N . PRO A 1 177 ? 1.412 3.720 -14.776 1.00 90.50 177 PRO A N 1
ATOM 1370 C CA . PRO A 1 177 ? 1.026 4.485 -15.965 1.00 90.50 177 PRO A CA 1
ATOM 1371 C C . PRO A 1 177 ? -0.174 5.419 -15.729 1.00 90.50 177 PRO A C 1
ATOM 1373 O O . PRO A 1 177 ? -1.167 5.017 -15.137 1.00 90.50 177 PRO A O 1
ATOM 1376 N N . TRP A 1 178 ? -0.139 6.645 -16.269 1.00 89.19 178 TRP A N 1
ATOM 1377 C CA . TRP A 1 178 ? -1.210 7.649 -16.083 1.00 89.19 178 TRP A CA 1
ATOM 1378 C C . TRP A 1 178 ? -2.596 7.189 -16.569 1.00 89.19 178 TRP A C 1
ATOM 1380 O O . TRP A 1 178 ? -3.621 7.583 -16.017 1.00 89.19 178 TRP A O 1
ATOM 1390 N N . ARG A 1 179 ? -2.629 6.328 -17.591 1.00 89.31 179 ARG A N 1
ATOM 1391 C CA . ARG A 1 179 ? -3.851 5.699 -18.127 1.00 89.31 179 ARG A CA 1
ATOM 1392 C C . ARG A 1 179 ? -4.463 4.626 -17.212 1.00 89.31 179 ARG A C 1
ATOM 1394 O O . ARG A 1 179 ? -5.532 4.120 -17.519 1.00 89.31 179 ARG A O 1
ATOM 1401 N N . LYS A 1 180 ? -3.753 4.244 -16.147 1.00 89.00 180 LYS A N 1
ATOM 1402 C CA . LYS A 1 180 ? -4.164 3.272 -15.121 1.00 89.00 180 LYS A CA 1
ATOM 1403 C C . LYS A 1 180 ? -4.267 3.929 -13.740 1.00 89.00 180 LYS A C 1
ATOM 1405 O O . LYS A 1 180 ? -4.129 3.269 -12.721 1.00 89.00 180 LYS A O 1
ATOM 1410 N N . ARG A 1 181 ? -4.412 5.257 -13.708 1.00 89.25 181 ARG A N 1
ATOM 1411 C CA . ARG A 1 181 ? -4.659 5.987 -12.465 1.00 89.25 181 ARG A CA 1
ATOM 1412 C C . ARG A 1 181 ? -6.075 5.706 -11.995 1.00 89.25 181 ARG A C 1
ATOM 1414 O O . ARG A 1 181 ? -6.972 5.600 -12.829 1.00 89.25 181 ARG A O 1
ATOM 1421 N N . TRP A 1 182 ? -6.272 5.680 -10.690 1.00 89.38 182 TRP A N 1
ATOM 1422 C CA . TRP A 1 182 ? -7.618 5.638 -10.140 1.00 89.38 182 TRP A CA 1
ATOM 1423 C C . TRP A 1 182 ? -8.139 7.049 -10.000 1.00 89.38 182 TRP A C 1
ATOM 1425 O O . TRP A 1 182 ? -7.393 7.963 -9.640 1.00 89.38 182 TRP A O 1
ATOM 1435 N N . LYS A 1 183 ? -9.417 7.222 -10.307 1.00 86.75 183 LYS A N 1
ATOM 1436 C CA . LYS A 1 183 ? -10.165 8.418 -9.958 1.00 86.75 183 LYS A CA 1
ATOM 1437 C C . LYS A 1 183 ? -11.180 8.003 -8.920 1.00 86.75 183 LYS A C 1
ATOM 1439 O O . LYS A 1 183 ? -11.941 7.080 -9.173 1.00 86.75 183 LYS A O 1
ATOM 1444 N N . ILE A 1 184 ? -11.145 8.672 -7.782 1.00 83.38 184 ILE A N 1
ATOM 1445 C CA . ILE A 1 184 ? -12.029 8.367 -6.672 1.00 83.38 184 ILE A CA 1
ATOM 1446 C C . ILE A 1 184 ? -12.948 9.551 -6.499 1.00 83.38 184 ILE A C 1
ATOM 1448 O O . ILE A 1 184 ? -12.465 10.665 -6.281 1.00 83.38 184 ILE A O 1
ATOM 1452 N N . GLY A 1 185 ? -14.243 9.310 -6.658 1.00 79.69 185 GLY A N 1
ATOM 1453 C CA . GLY A 1 185 ? -15.284 10.313 -6.468 1.00 79.69 185 GLY A CA 1
ATOM 1454 C C . GLY A 1 185 ? -15.283 10.894 -5.052 1.00 79.69 185 GLY A C 1
ATOM 1455 O O . GLY A 1 185 ? -14.624 10.385 -4.140 1.00 79.69 185 GLY A O 1
ATOM 1456 N N . SER A 1 186 ? -15.986 12.007 -4.865 1.00 75.69 186 SER A N 1
ATOM 1457 C CA . SER A 1 186 ? -16.259 12.545 -3.522 1.00 75.69 186 SER A CA 1
ATOM 1458 C C . SER A 1 186 ? -17.318 11.733 -2.776 1.00 75.69 186 SER A C 1
ATOM 1460 O O . SER A 1 186 ? -17.332 11.742 -1.555 1.00 75.69 186 SER A O 1
ATOM 1462 N N . ASP A 1 187 ? -18.176 11.064 -3.535 1.00 69.19 187 ASP A N 1
ATOM 1463 C CA . ASP A 1 187 ? -19.254 10.157 -3.143 1.00 69.19 187 ASP A CA 1
ATOM 1464 C C . ASP A 1 187 ? -18.774 8.715 -2.925 1.00 69.19 187 ASP A C 1
ATOM 1466 O O . ASP A 1 187 ? -19.395 7.957 -2.188 1.00 69.19 187 ASP A O 1
ATOM 1470 N N . GLN A 1 188 ? -17.660 8.334 -3.557 1.00 70.06 188 GLN A N 1
ATOM 1471 C CA . GLN A 1 188 ? -17.084 7.008 -3.382 1.00 70.06 188 GLN A CA 1
ATOM 1472 C C . GLN A 1 188 ? -16.495 6.848 -1.988 1.00 70.06 188 GLN A C 1
ATOM 1474 O O . GLN A 1 188 ? -15.586 7.579 -1.586 1.00 70.06 188 GLN A O 1
ATOM 1479 N N . ASN A 1 189 ? -16.978 5.831 -1.307 1.00 64.00 189 ASN A N 1
ATOM 1480 C CA . ASN A 1 189 ? -16.668 5.507 0.069 1.00 64.00 189 ASN A CA 1
ATOM 1481 C C . ASN A 1 189 ? -16.220 4.052 0.147 1.00 64.00 189 ASN A C 1
ATOM 1483 O O . ASN A 1 189 ? -16.259 3.323 -0.851 1.00 64.00 189 ASN A O 1
ATOM 1487 N N . THR A 1 190 ? -15.725 3.649 1.308 1.00 65.38 190 THR A N 1
ATOM 1488 C CA . THR A 1 190 ? -15.305 2.267 1.502 1.00 65.38 190 THR A CA 1
ATOM 1489 C C . THR A 1 190 ? -16.477 1.306 1.317 1.00 65.38 190 THR A C 1
ATOM 1491 O O . THR A 1 190 ? -17.612 1.593 1.689 1.00 65.38 190 THR A O 1
ATOM 1494 N N . LEU A 1 191 ? -16.183 0.142 0.745 1.00 52.00 191 LEU A N 1
ATOM 1495 C CA . LEU A 1 191 ? -17.091 -0.997 0.690 1.00 52.00 191 LEU A CA 1
ATOM 1496 C C . LEU A 1 191 ? -17.040 -1.819 1.978 1.00 52.00 191 LEU A C 1
ATOM 1498 O O . LEU A 1 191 ? -17.771 -2.804 2.107 1.00 52.00 191 LEU A O 1
ATOM 1502 N N . ARG A 1 192 ? -16.245 -1.391 2.975 1.00 56.75 192 ARG A N 1
ATOM 1503 C CA . ARG A 1 192 ? -16.518 -1.798 4.351 1.00 56.75 192 ARG A CA 1
ATOM 1504 C C . ARG A 1 192 ? -17.967 -1.402 4.624 1.00 56.75 192 ARG A C 1
ATOM 1506 O O . ARG A 1 192 ? -18.338 -0.242 4.466 1.00 56.75 192 ARG A O 1
ATOM 1513 N N . LEU A 1 193 ? -18.763 -2.335 5.130 1.00 45.28 193 LEU A N 1
ATOM 1514 C CA . LEU A 1 193 ? -20.109 -2.083 5.672 1.00 45.28 193 LEU A CA 1
ATOM 1515 C C . LEU A 1 193 ? -20.109 -1.096 6.864 1.00 45.28 193 LEU A C 1
ATOM 1517 O O . LEU A 1 193 ? -21.100 -0.961 7.565 1.00 45.28 193 LEU A O 1
ATOM 1521 N N . SER A 1 194 ? -18.988 -0.423 7.104 1.00 45.53 194 SER A N 1
ATOM 1522 C CA . SER A 1 194 ? -18.579 0.159 8.357 1.00 45.53 194 SER A CA 1
ATOM 1523 C C . SER A 1 194 ? -18.147 1.621 8.224 1.00 45.53 194 SER A C 1
ATOM 1525 O O . SER A 1 194 ? -17.669 2.175 9.194 1.00 45.53 194 SER A O 1
ATOM 1527 N N . GLU A 1 195 ? -18.281 2.310 7.082 1.00 45.41 195 GLU A N 1
ATOM 1528 C CA . GLU A 1 195 ? -18.119 3.784 7.115 1.00 45.41 195 GLU A CA 1
ATOM 1529 C C . GLU A 1 195 ? -19.302 4.493 7.797 1.00 45.41 195 GLU A C 1
ATOM 1531 O O . GLU A 1 195 ? -19.124 5.588 8.324 1.00 45.41 195 GLU A O 1
ATOM 1536 N N . ASN A 1 196 ? -20.438 3.800 7.946 1.00 47.62 196 ASN A N 1
ATOM 1537 C CA . ASN A 1 196 ? -21.321 3.963 9.100 1.00 47.62 196 ASN A CA 1
ATOM 1538 C C . ASN A 1 196 ? -20.939 2.891 10.126 1.00 47.62 196 ASN A C 1
ATOM 1540 O O . ASN A 1 196 ? -21.601 1.861 10.216 1.00 47.62 196 ASN A O 1
ATOM 1544 N N . PHE A 1 197 ? -19.823 3.065 10.835 1.00 55.44 197 PHE A N 1
ATOM 1545 C CA . PHE A 1 197 ? -19.514 2.183 11.955 1.00 55.44 197 PHE A CA 1
ATOM 1546 C C . PHE A 1 197 ? -20.634 2.403 12.974 1.00 55.44 197 PHE A C 1
ATOM 1548 O O . PHE A 1 197 ? -20.686 3.460 13.609 1.00 55.44 197 PHE A O 1
ATOM 1555 N N . ASP A 1 198 ? -21.521 1.419 13.125 1.00 63.88 198 ASP A N 1
ATOM 1556 C CA . ASP A 1 198 ? -22.201 1.276 14.400 1.00 63.88 198 ASP A CA 1
ATOM 1557 C C . ASP A 1 198 ? -21.125 1.190 15.498 1.00 63.88 198 ASP A C 1
ATOM 1559 O O . ASP A 1 198 ? -19.947 0.881 15.258 1.00 63.88 198 ASP A O 1
ATOM 1563 N N . ALA A 1 199 ? -21.502 1.564 16.713 1.00 76.44 199 ALA A N 1
ATOM 1564 C CA . ALA A 1 199 ? -20.572 1.590 17.831 1.00 76.44 199 ALA A CA 1
ATOM 1565 C C . ALA A 1 199 ? -19.851 0.233 18.000 1.00 76.44 199 ALA A C 1
ATOM 1567 O O . ALA A 1 199 ? -18.653 0.190 18.297 1.00 76.44 199 ALA A O 1
ATOM 1568 N N . GLU A 1 200 ? -20.552 -0.870 17.711 1.00 75.62 200 GLU A N 1
ATOM 1569 C CA . GLU A 1 200 ? -20.028 -2.236 17.733 1.00 75.62 200 GLU A CA 1
ATOM 1570 C C . GLU A 1 200 ? -18.842 -2.424 16.774 1.00 75.62 200 GLU A C 1
ATOM 1572 O O . GLU A 1 200 ? -17.751 -2.822 17.189 1.00 75.62 200 GLU A O 1
ATOM 1577 N N . ALA A 1 201 ? -19.000 -2.112 15.493 1.00 61.72 201 ALA A N 1
ATOM 1578 C CA . ALA A 1 201 ? -17.958 -2.360 14.513 1.00 61.72 201 ALA A CA 1
ATOM 1579 C C . ALA A 1 201 ? -16.745 -1.423 14.710 1.00 61.72 201 ALA A C 1
ATOM 1581 O O . ALA A 1 201 ? -15.614 -1.829 14.418 1.00 61.72 201 ALA A O 1
ATOM 1582 N N . ALA A 1 202 ? -16.937 -0.212 15.260 1.00 69.12 202 ALA A N 1
ATOM 1583 C CA . ALA A 1 202 ? -15.824 0.664 15.642 1.00 69.12 202 ALA A CA 1
ATOM 1584 C C . ALA A 1 202 ? -14.948 -0.008 16.708 1.00 69.12 202 ALA A C 1
ATOM 1586 O O . ALA A 1 202 ? -13.726 -0.083 16.553 1.00 69.12 202 ALA A O 1
ATOM 1587 N N . ALA A 1 203 ? -15.579 -0.573 17.738 1.00 78.88 203 ALA A N 1
ATOM 1588 C CA . ALA A 1 203 ? -14.902 -1.319 18.789 1.00 78.88 203 ALA A CA 1
ATOM 1589 C C . ALA A 1 203 ? -14.181 -2.559 18.245 1.00 78.88 203 ALA A C 1
ATOM 1591 O O . ALA A 1 203 ? -13.002 -2.771 18.537 1.00 78.88 203 ALA A O 1
ATOM 1592 N N . TYR A 1 204 ? -14.846 -3.333 17.381 1.00 77.06 204 TYR A N 1
ATOM 1593 C CA . TYR A 1 204 ? -14.237 -4.504 16.752 1.00 77.06 204 TYR A CA 1
ATOM 1594 C C . TYR A 1 204 ? -12.991 -4.141 15.939 1.00 77.06 204 TYR A C 1
ATOM 1596 O O . TYR A 1 204 ? -11.997 -4.859 15.986 1.00 77.06 204 TYR A O 1
ATOM 1604 N N . SER A 1 205 ? -13.001 -3.011 15.223 1.00 66.56 205 SER A N 1
ATOM 1605 C CA . SER A 1 205 ? -11.849 -2.574 14.424 1.00 66.56 205 SER A CA 1
ATOM 1606 C C . SER A 1 205 ? -10.608 -2.284 15.278 1.00 66.56 205 SER A C 1
ATOM 1608 O O . SER A 1 205 ? -9.486 -2.606 14.876 1.00 66.56 205 SER A O 1
ATOM 1610 N N . VAL A 1 206 ? -10.809 -1.735 16.480 1.00 79.88 206 VAL A N 1
ATOM 1611 C CA . VAL A 1 206 ? -9.739 -1.476 17.448 1.00 79.88 206 VAL A CA 1
ATOM 1612 C C . VAL A 1 206 ? -9.182 -2.786 17.991 1.00 79.88 206 VAL A C 1
ATOM 1614 O O . VAL A 1 206 ? -7.963 -2.973 17.995 1.00 79.88 206 VAL A O 1
ATOM 1617 N N . LEU A 1 207 ? -10.058 -3.722 18.369 1.00 79.50 207 LEU A N 1
ATOM 1618 C CA . LEU A 1 207 ? -9.648 -5.059 18.802 1.00 79.50 207 LEU A CA 1
ATOM 1619 C C . LEU A 1 207 ? -8.877 -5.771 17.687 1.00 79.50 207 LEU A C 1
ATOM 1621 O O . LEU A 1 207 ? -7.755 -6.221 17.899 1.00 79.50 207 LEU A O 1
ATOM 1625 N N . TRP A 1 208 ? -9.412 -5.782 16.467 1.00 72.81 208 TRP A N 1
ATOM 1626 C CA . TRP A 1 208 ? -8.742 -6.342 15.297 1.00 72.81 208 TRP A CA 1
ATOM 1627 C C . TRP A 1 208 ? -7.339 -5.746 15.111 1.00 72.81 208 TRP A C 1
ATOM 1629 O O . TRP A 1 208 ? -6.369 -6.484 14.947 1.00 72.81 208 TRP A O 1
ATOM 1639 N N . GLY A 1 209 ? -7.199 -4.419 15.184 1.00 69.25 209 GLY A N 1
ATOM 1640 C CA . GLY A 1 209 ? -5.910 -3.732 15.064 1.00 69.25 209 GLY A CA 1
ATOM 1641 C C . GLY A 1 209 ? -4.892 -4.136 16.136 1.00 69.25 209 GLY A C 1
ATOM 1642 O O . GLY A 1 209 ? -3.710 -4.281 15.815 1.00 69.25 209 GLY A O 1
ATOM 1643 N N . ARG A 1 210 ? -5.349 -4.352 17.376 1.00 77.31 210 ARG A N 1
ATOM 1644 C CA . ARG A 1 210 ? -4.523 -4.790 18.513 1.00 77.31 210 ARG A CA 1
ATOM 1645 C C . ARG A 1 210 ? -4.096 -6.252 18.392 1.00 77.31 210 ARG A C 1
ATOM 1647 O O . ARG A 1 210 ? -2.931 -6.560 18.625 1.00 77.31 210 ARG A O 1
ATOM 1654 N N . PHE A 1 211 ? -5.012 -7.133 17.998 1.00 77.12 211 PHE A N 1
ATOM 1655 C CA . PHE A 1 211 ? -4.777 -8.576 18.028 1.00 77.12 211 PHE A CA 1
ATOM 1656 C C . PHE A 1 211 ? -4.151 -9.139 16.749 1.00 77.12 211 PHE A C 1
ATOM 1658 O O . PHE A 1 211 ? -3.437 -10.134 16.824 1.00 77.12 211 PHE A O 1
ATOM 1665 N N . ARG A 1 212 ? -4.341 -8.503 15.583 1.00 69.00 212 ARG A N 1
ATOM 1666 C CA . ARG A 1 212 ? -3.885 -9.047 14.284 1.00 69.00 212 ARG A CA 1
ATOM 1667 C C . ARG A 1 212 ? -2.368 -9.227 14.139 1.00 69.00 212 ARG A C 1
ATOM 1669 O O . ARG A 1 212 ? -1.942 -9.988 13.286 1.00 69.00 212 ARG A O 1
ATOM 1676 N N . ILE A 1 213 ? -1.564 -8.482 14.904 1.00 62.03 213 ILE A N 1
ATOM 1677 C CA . ILE A 1 213 ? -0.085 -8.559 14.889 1.00 62.03 213 ILE A CA 1
ATOM 1678 C C . ILE A 1 213 ? 0.437 -9.313 16.126 1.00 62.03 213 ILE A C 1
ATOM 1680 O O . ILE A 1 213 ? 1.630 -9.576 16.241 1.00 62.03 213 ILE A O 1
ATOM 1684 N N . SER A 1 214 ? -0.441 -9.664 17.067 1.00 73.12 214 SER A N 1
ATOM 1685 C CA . SER A 1 214 ? -0.053 -10.357 18.292 1.00 73.12 214 SER A CA 1
ATOM 1686 C C . SER A 1 214 ? -0.173 -11.869 18.127 1.00 73.12 214 SER A C 1
ATOM 1688 O O . SER A 1 214 ? -1.076 -12.344 17.441 1.00 73.12 214 SER A O 1
ATOM 1690 N N . GLU A 1 215 ? 0.651 -12.626 18.853 1.00 75.50 215 GLU A N 1
ATOM 1691 C CA . GLU A 1 215 ? 0.470 -14.078 19.002 1.00 75.50 215 GLU A CA 1
ATOM 1692 C C . GLU A 1 215 ? -0.931 -14.423 19.537 1.00 75.50 215 GLU A C 1
ATOM 1694 O O . GLU A 1 215 ? -1.468 -15.474 19.224 1.00 75.50 215 GLU A O 1
ATOM 1699 N N . ASN A 1 216 ? -1.575 -13.485 20.237 1.00 75.12 216 ASN A N 1
ATOM 1700 C CA . ASN A 1 216 ? -2.904 -13.586 20.841 1.00 75.12 216 ASN A CA 1
ATOM 1701 C C . ASN A 1 216 ? -4.075 -13.442 19.851 1.00 75.12 216 ASN A C 1
ATOM 1703 O O . ASN A 1 216 ? -5.207 -13.213 20.273 1.00 75.12 216 ASN A O 1
ATOM 1707 N N . PHE A 1 217 ? -3.840 -13.543 18.540 1.00 69.00 217 PHE A N 1
ATOM 1708 C CA . PHE A 1 217 ? -4.887 -13.365 17.529 1.00 69.00 217 PHE A CA 1
ATOM 1709 C C . PHE A 1 217 ? -6.097 -14.296 17.729 1.00 69.00 217 PHE A C 1
ATOM 1711 O O . PHE A 1 217 ? -7.237 -13.893 17.495 1.00 69.00 217 PHE A O 1
ATOM 1718 N N . TYR A 1 218 ? -5.863 -15.514 18.222 1.00 73.62 218 TYR A N 1
ATOM 1719 C CA . TYR A 1 218 ? -6.908 -16.506 18.481 1.00 73.62 218 TYR A CA 1
ATOM 1720 C C . TYR A 1 218 ? -7.952 -16.036 19.512 1.00 73.62 218 TYR A C 1
ATOM 1722 O O . TYR A 1 218 ? -9.131 -16.361 19.372 1.00 73.62 218 TYR A O 1
ATOM 1730 N N . PHE A 1 219 ? -7.565 -15.181 20.465 1.00 76.06 219 PHE A N 1
ATOM 1731 C CA . PHE A 1 219 ? -8.480 -14.617 21.461 1.00 76.06 219 PHE A CA 1
ATOM 1732 C C . PHE A 1 219 ? -9.439 -13.566 20.898 1.00 76.06 219 PHE A C 1
ATOM 1734 O O . PHE A 1 219 ? -10.412 -13.219 21.561 1.00 76.06 219 PHE A O 1
ATOM 1741 N N . LEU A 1 220 ? -9.214 -13.041 19.687 1.00 77.38 220 LEU A N 1
ATOM 1742 C CA . LEU A 1 220 ? -10.017 -11.936 19.156 1.00 77.38 220 LEU A CA 1
ATOM 1743 C C . LEU A 1 220 ? -11.519 -12.255 19.133 1.00 77.38 220 LEU A C 1
ATOM 1745 O O . LEU A 1 220 ? -12.340 -11.384 19.416 1.00 77.38 220 LEU A O 1
ATOM 1749 N N . SER A 1 221 ? -11.877 -13.492 18.787 1.00 62.81 221 SER A N 1
ATOM 1750 C CA . SER A 1 221 ? -13.276 -13.924 18.720 1.00 62.81 221 SER A CA 1
ATOM 1751 C C . SER A 1 221 ? -13.939 -13.981 20.103 1.00 62.81 221 SER A C 1
ATOM 1753 O O . SER A 1 221 ? -15.043 -13.461 20.266 1.00 62.81 221 SER A O 1
ATOM 1755 N N . GLU A 1 222 ? -13.241 -14.522 21.104 1.00 76.88 222 GLU A N 1
ATOM 1756 C CA . GLU A 1 222 ? -13.693 -14.601 22.498 1.00 76.88 222 GLU A CA 1
ATOM 1757 C C . GLU A 1 222 ? -13.785 -13.214 23.137 1.00 76.88 222 GLU A C 1
ATOM 1759 O O . GLU A 1 222 ? -14.823 -12.853 23.691 1.00 76.88 222 GLU A O 1
ATOM 1764 N N . VAL A 1 223 ? -12.745 -12.390 22.976 1.00 83.88 223 VAL A N 1
ATOM 1765 C CA . VAL A 1 223 ? -12.714 -11.006 23.471 1.00 83.88 223 VAL A CA 1
ATOM 1766 C C . VAL A 1 223 ? -13.851 -10.193 22.861 1.00 83.88 223 VAL A C 1
ATOM 1768 O O . VAL A 1 223 ? -14.510 -9.434 23.568 1.00 83.88 223 VAL A O 1
ATOM 1771 N N . TRP A 1 224 ? -14.117 -10.361 21.563 1.00 87.25 224 TRP A N 1
ATOM 1772 C CA . TRP A 1 224 ? -15.225 -9.684 20.896 1.00 87.25 224 TRP A CA 1
ATOM 1773 C C . TRP A 1 224 ? -16.590 -10.123 21.434 1.00 87.25 224 TRP A C 1
ATOM 1775 O O . TRP A 1 224 ? -17.444 -9.277 21.703 1.00 87.25 224 TRP A O 1
ATOM 1785 N N . TYR A 1 225 ? -16.792 -11.430 21.613 1.00 80.56 225 TYR A N 1
ATOM 1786 C CA . TYR A 1 225 ? -18.038 -11.972 22.148 1.00 80.56 225 TYR A CA 1
ATOM 1787 C C . TYR A 1 225 ? -18.321 -11.445 23.559 1.00 80.56 225 TYR A C 1
ATOM 1789 O O . TYR A 1 225 ? -19.408 -10.924 23.819 1.00 80.56 225 TYR A O 1
ATOM 1797 N N . VAL A 1 226 ? -17.318 -11.512 24.441 1.00 88.25 226 VAL A N 1
ATOM 1798 C CA . VAL A 1 226 ? -17.405 -10.990 25.808 1.00 88.25 226 VAL A CA 1
ATOM 1799 C C . VAL A 1 226 ? -17.678 -9.493 25.782 1.00 88.25 226 VAL A C 1
ATOM 1801 O O . VAL A 1 226 ? -18.655 -9.052 26.375 1.00 88.25 226 VAL A O 1
ATOM 1804 N N . PHE A 1 227 ? -16.882 -8.712 25.049 1.00 91.75 227 PHE A N 1
ATOM 1805 C CA . PHE A 1 227 ? -17.076 -7.267 24.935 1.00 91.75 227 PHE A CA 1
ATOM 1806 C C . PHE A 1 227 ? -18.522 -6.920 24.566 1.00 91.75 227 PHE A C 1
ATOM 1808 O O . PHE A 1 227 ? -19.162 -6.132 25.257 1.00 91.75 227 PHE A O 1
ATOM 1815 N N . ARG A 1 228 ? -19.064 -7.553 23.521 1.00 91.12 228 ARG A N 1
ATOM 1816 C CA . ARG A 1 228 ? -20.422 -7.286 23.044 1.00 91.12 228 ARG A CA 1
ATOM 1817 C C . ARG A 1 22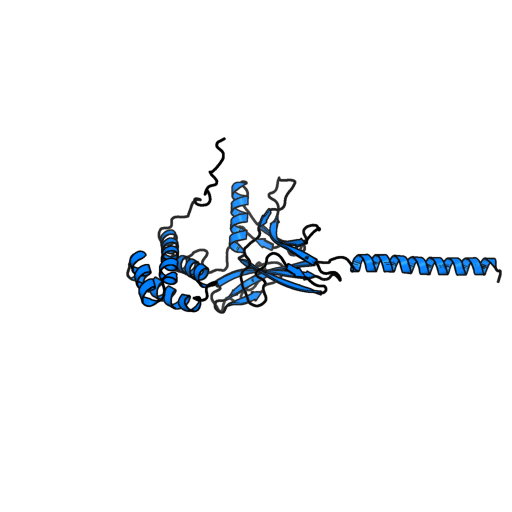8 ? -21.491 -7.641 24.079 1.00 91.12 228 ARG A C 1
ATOM 1819 O O . ARG A 1 228 ? -22.397 -6.841 24.295 1.00 91.12 228 ARG A O 1
ATOM 1826 N N . SER A 1 229 ? -21.380 -8.805 24.726 1.00 88.69 229 SER A N 1
ATOM 1827 C CA . SER A 1 229 ? -22.322 -9.225 25.778 1.00 88.69 229 SER A CA 1
ATOM 1828 C C . SER A 1 229 ? -22.319 -8.240 26.944 1.00 88.69 229 SER A C 1
ATOM 1830 O O . SER A 1 229 ? -23.367 -7.758 27.360 1.00 88.69 229 SER A O 1
ATOM 1832 N N . GLN A 1 230 ? -21.129 -7.873 27.423 1.00 94.12 230 GLN A N 1
ATOM 1833 C CA . GLN A 1 230 ? -20.986 -7.013 28.593 1.00 94.12 230 GLN A CA 1
ATOM 1834 C C . GLN A 1 230 ? -21.412 -5.562 28.314 1.00 94.12 230 GLN A C 1
ATOM 1836 O O . GLN A 1 230 ? -22.004 -4.909 29.173 1.00 94.12 230 GLN A O 1
ATOM 1841 N N . VAL A 1 231 ? -21.164 -5.055 27.101 1.00 93.06 231 VAL A N 1
ATOM 1842 C CA . VAL A 1 231 ? -21.674 -3.745 26.665 1.00 93.06 231 VAL A CA 1
ATOM 1843 C C . VAL A 1 231 ? -23.201 -3.751 26.583 1.00 93.06 231 VAL A C 1
ATOM 1845 O O . VAL A 1 231 ? -23.829 -2.790 27.025 1.00 93.06 231 VAL A O 1
ATOM 1848 N N . ALA A 1 232 ? -23.809 -4.825 26.066 1.00 89.75 232 ALA A N 1
ATOM 1849 C CA . ALA A 1 232 ? -25.266 -4.965 26.008 1.00 89.75 232 ALA A CA 1
ATOM 1850 C C . ALA A 1 232 ? -25.910 -5.037 27.407 1.00 89.75 232 ALA A C 1
ATOM 1852 O O . ALA A 1 232 ? -27.017 -4.540 27.599 1.00 89.75 232 ALA A O 1
ATOM 1853 N N . GLU A 1 233 ? -25.197 -5.590 28.393 1.00 94.19 233 GLU A N 1
ATOM 1854 C CA . GLU A 1 233 ? -25.573 -5.584 29.816 1.00 94.19 233 GLU A CA 1
ATOM 1855 C C . GLU A 1 233 ? -25.372 -4.217 30.501 1.00 94.19 233 GLU A C 1
ATOM 1857 O O . GLU A 1 233 ? -25.760 -4.040 31.655 1.00 94.19 233 GLU A O 1
ATOM 1862 N N . GLY A 1 234 ? -24.780 -3.236 29.812 1.00 94.38 234 GLY A N 1
ATOM 1863 C CA . GLY A 1 234 ? -24.540 -1.896 30.347 1.00 94.38 234 GLY A CA 1
ATOM 1864 C C . GLY A 1 234 ? -23.340 -1.796 31.291 1.00 94.38 234 GLY A C 1
ATOM 1865 O O . GLY A 1 234 ? -23.261 -0.834 32.057 1.00 94.38 234 GLY A O 1
ATOM 1866 N N . LYS A 1 235 ? -22.405 -2.755 31.248 1.00 94.75 235 LYS A N 1
ATOM 1867 C CA . LYS A 1 235 ? -21.208 -2.726 32.101 1.00 94.75 235 LYS A CA 1
ATOM 1868 C C . LYS A 1 235 ? -20.238 -1.622 31.702 1.00 94.75 235 LYS A C 1
ATOM 1870 O O . LYS A 1 235 ? -20.111 -1.238 30.537 1.00 94.75 235 LYS A O 1
ATOM 1875 N N . THR A 1 236 ? -19.526 -1.112 32.696 1.00 94.81 236 THR A N 1
ATOM 1876 C CA . THR A 1 236 ? -18.509 -0.073 32.539 1.00 94.81 236 THR A CA 1
ATOM 1877 C C . THR A 1 236 ? -17.240 -0.637 31.889 1.00 94.81 236 THR A C 1
ATOM 1879 O O . THR A 1 236 ? -16.924 -1.814 32.055 1.00 94.81 236 THR A O 1
ATOM 1882 N N . PRO A 1 237 ? -16.434 0.182 31.186 1.00 93.25 237 PRO A N 1
ATOM 1883 C CA . PRO A 1 237 ? -15.218 -0.296 30.522 1.00 93.25 237 PRO A CA 1
ATOM 1884 C C . PRO A 1 237 ? -14.220 -0.965 31.473 1.00 93.25 237 PRO A C 1
ATOM 1886 O O . PRO A 1 237 ? -13.464 -1.832 31.045 1.00 93.25 237 PRO A O 1
ATOM 1889 N N . HIS A 1 238 ? -14.197 -0.554 32.745 1.00 94.44 238 HIS A N 1
ATOM 1890 C CA . HIS A 1 238 ? -13.294 -1.118 33.748 1.00 94.44 238 HIS A CA 1
ATOM 1891 C C . HIS A 1 238 ? -13.744 -2.522 34.155 1.00 94.44 238 HIS A C 1
ATOM 1893 O O . HIS A 1 238 ? -12.921 -3.426 34.147 1.00 94.44 238 HIS A O 1
ATOM 1899 N N . GLU A 1 239 ? -15.047 -2.737 34.359 1.00 94.19 239 GLU A N 1
ATOM 1900 C CA . GLU A 1 239 ? -15.604 -4.067 34.644 1.00 94.19 239 GLU A CA 1
ATOM 1901 C C . GLU A 1 239 ? -15.345 -5.054 33.497 1.00 94.19 239 GLU A C 1
ATOM 1903 O O . GLU A 1 239 ? -14.945 -6.189 33.740 1.00 94.19 239 GLU A O 1
ATOM 1908 N N . ILE A 1 240 ? -15.511 -4.620 32.240 1.00 94.25 240 ILE A N 1
ATOM 1909 C CA . ILE A 1 240 ? -15.227 -5.472 31.070 1.00 94.25 240 ILE A CA 1
ATOM 1910 C C . ILE A 1 240 ? -13.726 -5.772 30.976 1.00 94.25 240 ILE A C 1
ATOM 1912 O O . ILE A 1 240 ? -13.331 -6.906 30.707 1.00 94.25 240 ILE A O 1
ATOM 1916 N N . SER A 1 241 ? -12.885 -4.758 31.199 1.00 94.50 241 SER A N 1
ATOM 1917 C CA . SER A 1 241 ? -11.430 -4.910 31.216 1.00 94.50 241 SER A CA 1
ATOM 1918 C C . SER A 1 241 ? -10.998 -5.914 32.280 1.00 94.50 241 SER A C 1
ATOM 1920 O O . SER A 1 241 ? -10.243 -6.825 31.966 1.00 94.50 241 SER A O 1
ATOM 1922 N N . ASP A 1 242 ? -11.452 -5.752 33.520 1.00 94.44 242 ASP A N 1
ATOM 1923 C CA . ASP A 1 242 ? -11.009 -6.573 34.646 1.00 94.44 242 ASP A CA 1
ATOM 1924 C C . ASP A 1 242 ? -11.469 -8.024 34.488 1.00 94.44 242 ASP A C 1
ATOM 1926 O O . ASP A 1 242 ? -10.644 -8.926 34.616 1.00 94.44 242 ASP A O 1
ATOM 1930 N N . TYR A 1 243 ? -12.701 -8.244 34.017 1.00 93.19 243 TYR A N 1
ATOM 1931 C CA . TYR A 1 243 ? -13.177 -9.575 33.634 1.00 93.19 243 TYR A CA 1
ATOM 1932 C C . TYR A 1 243 ? -12.276 -10.243 32.579 1.00 93.19 243 TYR A C 1
ATOM 1934 O O . TYR A 1 243 ? -11.880 -11.395 32.718 1.00 93.19 243 TYR A O 1
ATOM 1942 N N . LEU A 1 244 ? -11.881 -9.514 31.531 1.00 90.19 244 LEU A N 1
ATOM 1943 C CA . LEU A 1 244 ? -11.015 -10.058 30.478 1.00 90.19 244 LEU A CA 1
ATOM 1944 C C . LEU A 1 244 ? -9.563 -10.277 30.918 1.00 90.19 244 LEU A C 1
ATOM 1946 O O . LEU A 1 244 ? -8.883 -11.131 30.342 1.00 90.19 244 LEU A O 1
ATOM 1950 N N . LYS A 1 245 ? -9.072 -9.513 31.904 1.00 91.88 245 LYS A N 1
ATOM 1951 C CA . LYS A 1 245 ? -7.752 -9.752 32.511 1.00 91.88 245 LYS A CA 1
ATOM 1952 C C . LYS A 1 245 ? -7.741 -11.058 33.294 1.00 91.88 245 LYS A C 1
ATOM 1954 O O . LYS A 1 245 ? -6.732 -11.755 33.245 1.00 91.88 245 LYS A O 1
ATOM 1959 N N . GLU A 1 246 ? -8.828 -11.342 34.006 1.00 89.94 246 GLU A N 1
ATOM 1960 C CA . GLU A 1 246 ? -8.980 -12.538 34.835 1.00 89.94 246 GLU A CA 1
ATOM 1961 C C . GLU A 1 246 ? -9.213 -13.794 33.990 1.00 89.94 246 GLU A C 1
ATOM 1963 O O . GLU A 1 246 ? -8.535 -14.796 34.196 1.00 89.94 246 GLU A O 1
ATOM 1968 N N . GLU A 1 247 ? -10.117 -13.728 33.011 1.00 88.12 247 GLU A N 1
ATOM 1969 C CA . GLU A 1 247 ? -10.540 -14.904 32.237 1.00 88.12 247 GLU A CA 1
ATOM 1970 C C . GLU A 1 247 ? -9.604 -15.256 31.078 1.00 88.12 247 GLU A C 1
ATOM 1972 O O . GLU A 1 247 ? -9.448 -16.428 30.739 1.00 88.12 247 GLU A O 1
ATOM 1977 N N . LEU A 1 248 ? -8.987 -14.255 30.440 1.00 85.88 248 LEU A N 1
ATOM 1978 C CA . LEU A 1 248 ? -8.180 -14.474 29.236 1.00 85.88 248 LEU A CA 1
ATOM 1979 C C . LEU A 1 248 ? -6.725 -14.060 29.443 1.00 85.88 248 LEU A C 1
ATOM 1981 O O . LEU A 1 248 ? -5.828 -14.902 29.479 1.00 85.88 248 LEU A O 1
ATOM 1985 N N . ASN A 1 249 ? -6.463 -12.751 29.498 1.00 85.81 249 ASN A N 1
ATOM 1986 C CA . ASN A 1 249 ? -5.111 -12.205 29.597 1.00 85.81 249 ASN A CA 1
ATOM 1987 C C . ASN A 1 249 ? -5.136 -10.695 29.889 1.00 85.81 249 ASN A C 1
ATOM 1989 O O . ASN A 1 249 ? -6.000 -9.963 29.401 1.00 85.81 249 ASN A O 1
ATOM 1993 N N . ILE A 1 250 ? -4.097 -10.190 30.560 1.00 84.25 250 ILE A N 1
ATOM 1994 C CA . ILE A 1 250 ? -3.846 -8.754 30.769 1.00 84.25 250 ILE A CA 1
ATOM 1995 C C . ILE A 1 250 ? -3.917 -7.950 29.460 1.00 84.25 250 ILE A C 1
ATOM 1997 O O . ILE A 1 250 ? -4.510 -6.868 29.423 1.00 84.25 250 ILE A O 1
ATOM 2001 N N . VAL A 1 251 ? -3.345 -8.480 28.372 1.00 83.12 251 VAL A N 1
ATOM 2002 C CA . VAL A 1 251 ? -3.352 -7.822 27.052 1.00 83.12 251 VAL A CA 1
ATOM 2003 C C . VAL A 1 251 ? -4.782 -7.632 26.530 1.00 83.12 251 VAL A C 1
ATOM 2005 O O . VAL A 1 251 ? -5.077 -6.606 25.913 1.00 83.12 251 VAL A O 1
ATOM 2008 N N . CYS A 1 252 ? -5.685 -8.571 26.827 1.00 84.94 252 CYS A N 1
ATOM 2009 C CA . CYS A 1 252 ? -7.084 -8.504 26.419 1.00 84.94 252 CYS A CA 1
ATOM 2010 C C . CYS A 1 252 ? -7.854 -7.406 27.151 1.00 84.94 252 CYS A C 1
ATOM 2012 O O . CYS A 1 252 ? -8.589 -6.650 26.513 1.00 84.94 252 CYS A O 1
ATOM 2014 N N . GLY A 1 253 ? -7.620 -7.258 28.457 1.00 83.56 253 GLY A N 1
ATOM 2015 C CA . GLY A 1 253 ? -8.227 -6.182 29.239 1.00 83.56 253 GLY A CA 1
ATOM 2016 C C . GLY A 1 253 ? -7.839 -4.790 28.737 1.00 83.56 253 GLY A C 1
ATOM 2017 O O . GLY A 1 253 ? -8.694 -3.919 28.589 1.00 83.56 253 GLY A O 1
ATOM 2018 N N . LEU A 1 254 ? -6.562 -4.588 28.390 1.00 85.88 254 LEU A N 1
ATOM 2019 C CA . LEU A 1 254 ? -6.083 -3.306 27.858 1.00 85.88 254 LEU A CA 1
ATOM 2020 C C . LEU A 1 254 ? -6.679 -2.982 26.481 1.00 85.88 254 LEU A C 1
ATOM 2022 O O . LEU A 1 254 ? -7.091 -1.847 26.245 1.00 85.88 254 LEU A O 1
ATOM 2026 N N . ALA A 1 255 ? -6.759 -3.968 25.582 1.00 87.69 255 ALA A N 1
ATOM 2027 C CA . ALA A 1 255 ? -7.316 -3.773 24.242 1.00 87.69 255 ALA A CA 1
ATOM 2028 C C . ALA A 1 255 ? -8.800 -3.361 24.273 1.00 87.69 255 ALA A C 1
ATOM 2030 O O . ALA A 1 255 ? -9.250 -2.594 23.418 1.00 87.69 255 ALA A O 1
ATOM 2031 N N . VAL A 1 256 ? -9.553 -3.830 25.271 1.00 91.19 256 VAL A N 1
ATOM 2032 C CA . VAL A 1 256 ? -10.976 -3.509 25.417 1.00 91.19 256 VAL A CA 1
ATOM 2033 C C . VAL A 1 256 ? -11.243 -2.081 25.871 1.00 91.19 256 VAL A C 1
ATOM 2035 O O . VAL A 1 256 ? -12.253 -1.510 25.463 1.00 91.19 256 VAL A O 1
ATOM 2038 N N . LEU A 1 257 ? -10.343 -1.458 26.632 1.00 90.62 257 LEU A N 1
ATOM 2039 C CA . LEU A 1 257 ? -10.500 -0.048 27.005 1.00 90.62 257 LEU A CA 1
ATOM 2040 C C . LEU A 1 257 ? -10.502 0.858 25.765 1.00 90.62 257 LEU A C 1
ATOM 2042 O O . LEU A 1 257 ? -11.368 1.726 25.625 1.00 90.62 257 LEU A O 1
ATOM 2046 N N . ASP A 1 258 ? -9.582 0.609 24.832 1.00 87.38 258 ASP A N 1
ATOM 2047 C CA . ASP A 1 258 ? -9.520 1.339 23.563 1.00 87.38 258 ASP A CA 1
ATOM 2048 C C . ASP A 1 258 ? -10.759 1.061 22.698 1.00 87.38 258 ASP A C 1
ATOM 2050 O O . ASP A 1 258 ? -11.325 1.975 22.093 1.00 87.38 258 ASP A O 1
ATOM 2054 N N . ALA A 1 259 ? -11.205 -0.198 22.661 1.00 87.06 259 ALA A N 1
ATOM 2055 C CA . ALA A 1 259 ? -12.386 -0.607 21.908 1.00 87.06 259 ALA A CA 1
ATOM 2056 C C . ALA A 1 259 ? -13.666 0.047 22.447 1.00 87.06 259 ALA A C 1
ATOM 2058 O O . ALA A 1 259 ? -14.476 0.555 21.673 1.00 87.06 259 ALA A O 1
ATOM 2059 N N . TYR A 1 260 ? -13.821 0.115 23.771 1.00 92.00 260 TYR A N 1
ATOM 2060 C CA . TYR A 1 260 ? -14.951 0.772 24.424 1.00 92.00 260 TYR A CA 1
ATOM 2061 C C . TYR A 1 260 ? -14.956 2.285 24.178 1.00 92.00 260 TYR A C 1
ATOM 2063 O O . TYR A 1 260 ? -16.009 2.890 23.972 1.00 92.00 260 TYR A O 1
ATOM 2071 N N . LYS A 1 261 ? -13.778 2.919 24.157 1.00 89.69 261 LYS A N 1
ATOM 2072 C CA . LYS A 1 261 ? -13.667 4.338 23.805 1.00 89.69 261 LYS A CA 1
ATOM 2073 C C . LYS A 1 261 ? -14.159 4.590 22.378 1.00 89.69 261 LYS A C 1
ATOM 2075 O O . LYS A 1 261 ? -14.976 5.486 22.174 1.00 89.69 261 LYS A O 1
ATOM 2080 N N . ALA A 1 262 ? -13.725 3.768 21.421 1.00 81.56 262 ALA A N 1
ATOM 2081 C CA . ALA A 1 262 ? -14.185 3.852 20.036 1.00 81.56 262 ALA A CA 1
ATOM 2082 C C . ALA A 1 262 ? -15.693 3.579 19.902 1.00 81.56 262 ALA A C 1
ATOM 2084 O O . ALA A 1 262 ? -16.374 4.287 19.159 1.00 81.56 262 ALA A O 1
ATOM 2085 N N . TYR A 1 263 ? -16.222 2.618 20.672 1.00 88.56 263 TYR A N 1
ATOM 2086 C CA . TYR A 1 263 ? -17.659 2.356 20.783 1.00 88.56 263 TYR A CA 1
ATOM 2087 C C . TYR A 1 263 ? -18.412 3.628 21.184 1.00 88.56 263 TYR A C 1
ATOM 2089 O O . TYR A 1 263 ? -19.283 4.098 20.457 1.00 88.56 263 TYR A O 1
ATOM 2097 N N . LYS A 1 264 ? -18.040 4.242 22.316 1.00 89.00 264 LYS A N 1
ATOM 2098 C CA . LYS A 1 264 ? -18.759 5.401 22.862 1.00 89.00 264 LYS A CA 1
ATOM 2099 C C . LYS A 1 264 ? -18.620 6.666 22.029 1.00 89.00 264 LYS A C 1
ATOM 2101 O O . LYS A 1 264 ? -19.594 7.409 21.920 1.00 89.00 264 LYS A O 1
ATOM 2106 N N . GLN A 1 265 ? -17.462 6.905 21.415 1.00 82.06 265 GLN A N 1
ATOM 2107 C CA . GLN A 1 265 ? -17.291 8.025 20.482 1.00 82.06 265 GLN A CA 1
ATOM 2108 C C . GLN A 1 265 ? -18.286 7.944 19.317 1.00 82.06 265 GLN A C 1
ATOM 2110 O O . GLN A 1 265 ? -18.825 8.964 18.898 1.00 82.06 265 GLN A O 1
ATOM 2115 N N . ARG A 1 266 ? -18.589 6.733 18.834 1.00 77.62 266 ARG A N 1
ATOM 2116 C CA . ARG A 1 266 ? -19.570 6.534 17.761 1.00 77.62 266 ARG A CA 1
ATOM 2117 C C . ARG A 1 266 ? -21.016 6.499 18.234 1.00 77.62 266 ARG A C 1
ATOM 2119 O O . ARG A 1 266 ? -21.848 7.146 17.607 1.00 77.62 266 ARG A O 1
ATOM 2126 N N . ASP A 1 267 ? -21.294 5.825 19.344 1.00 83.81 267 ASP A N 1
ATOM 2127 C CA . ASP A 1 267 ? -22.621 5.747 19.977 1.00 83.81 267 ASP A CA 1
ATOM 2128 C C . ASP A 1 267 ? -23.183 7.140 20.318 1.00 83.81 267 ASP A C 1
ATOM 2130 O O . ASP A 1 267 ? -24.364 7.420 20.150 1.00 83.81 267 ASP A O 1
ATOM 2134 N N . SER A 1 268 ? -22.309 8.057 20.744 1.00 81.69 268 SER A N 1
ATOM 2135 C CA . SER A 1 268 ? -22.681 9.429 21.116 1.00 81.69 268 SER A CA 1
ATOM 2136 C C . SER A 1 268 ? -22.854 10.393 19.935 1.00 81.69 268 SER A C 1
ATOM 2138 O O . SER A 1 268 ? -23.231 11.544 20.153 1.00 81.69 268 SER A O 1
ATOM 2140 N N . GLY A 1 269 ? -22.572 9.971 18.695 1.00 64.38 269 GLY A N 1
ATOM 2141 C CA . GLY A 1 269 ? -22.649 10.843 17.516 1.00 64.38 269 GLY A CA 1
ATOM 2142 C C . GLY A 1 269 ? -21.671 12.027 17.536 1.00 64.38 269 GLY A C 1
ATOM 2143 O O . GLY A 1 269 ? -21.810 12.947 16.730 1.00 64.38 269 GLY A O 1
ATOM 2144 N N . LEU A 1 270 ? -20.686 12.024 18.440 1.00 53.72 270 LEU A N 1
ATOM 2145 C CA . LEU A 1 270 ? -19.631 13.029 18.501 1.00 53.72 270 LEU A CA 1
ATOM 2146 C C . LEU A 1 270 ? -18.671 12.799 17.327 1.00 53.72 270 LEU A C 1
ATOM 2148 O O . LEU A 1 270 ? -17.738 12.002 17.401 1.00 53.72 270 LEU A O 1
ATOM 2152 N N . GLU A 1 271 ? -18.919 13.478 16.206 1.00 44.12 271 GLU A N 1
ATOM 2153 C CA . GLU A 1 271 ? -17.926 13.594 15.139 1.00 44.12 271 GLU A CA 1
ATOM 2154 C C . GLU A 1 271 ? -16.667 14.269 15.705 1.00 44.12 271 GLU A C 1
ATOM 2156 O O . GLU A 1 271 ? -16.698 15.439 16.089 1.00 44.12 271 GLU A O 1
ATOM 2161 N N . ASP A 1 272 ? -15.551 13.535 15.760 1.00 45.19 272 ASP A N 1
ATOM 2162 C CA . ASP A 1 272 ? -14.251 14.068 16.172 1.00 45.19 272 ASP A CA 1
ATOM 2163 C C . ASP A 1 272 ? -13.788 15.163 15.190 1.00 45.19 272 ASP A C 1
ATOM 2165 O O . ASP A 1 272 ? -13.117 14.927 14.178 1.00 45.19 272 ASP A O 1
ATOM 2169 N N . GLY A 1 273 ? -14.106 16.409 15.533 1.00 37.84 273 GLY A N 1
ATOM 2170 C CA . GLY A 1 273 ? -13.334 17.573 15.143 1.00 37.84 273 GLY A CA 1
ATOM 2171 C C . GLY A 1 273 ? -11.964 17.525 15.817 1.00 37.84 273 GLY A C 1
ATOM 2172 O O . GLY A 1 273 ? -11.814 17.946 16.953 1.00 37.84 273 GLY A O 1
ATOM 2173 N N . ALA A 1 274 ? -10.964 17.021 15.094 1.00 40.97 274 ALA A N 1
ATOM 2174 C CA . ALA A 1 274 ? -9.557 17.413 15.194 1.00 40.97 274 ALA A CA 1
ATOM 2175 C C . ALA A 1 274 ? -8.989 17.696 16.606 1.00 40.97 274 ALA A C 1
ATOM 2177 O O . ALA A 1 274 ? -8.797 18.852 16.971 1.00 40.97 274 ALA A O 1
ATOM 2178 N N . ALA A 1 275 ? -8.559 16.666 17.338 1.00 38.97 275 ALA A N 1
ATOM 2179 C CA . ALA A 1 275 ? -7.582 16.849 18.415 1.00 38.97 275 ALA A CA 1
ATOM 2180 C C . ALA A 1 275 ? -6.893 15.529 18.793 1.00 38.97 275 ALA A C 1
ATOM 2182 O O . ALA A 1 275 ? -7.443 14.766 19.574 1.00 38.97 275 ALA A O 1
ATOM 2183 N N . ALA A 1 276 ? -5.695 15.272 18.250 1.00 34.19 276 ALA A N 1
ATOM 2184 C CA . ALA A 1 276 ? -4.575 14.612 18.951 1.00 34.19 276 ALA A CA 1
ATOM 2185 C C . ALA A 1 276 ? -3.447 14.226 17.975 1.00 34.19 276 ALA A C 1
ATOM 2187 O O . ALA A 1 276 ? -3.311 13.077 17.576 1.00 34.19 276 ALA A O 1
ATOM 2188 N N . SER A 1 277 ? -2.609 15.196 17.603 1.00 34.22 277 SER A N 1
ATOM 2189 C CA . SER A 1 277 ? -1.170 14.949 17.411 1.00 34.22 277 SER A CA 1
ATOM 2190 C C . SER A 1 277 ? -0.415 16.278 17.474 1.00 34.22 277 SER A C 1
ATOM 2192 O O . SER A 1 277 ? 0.147 16.764 16.494 1.00 34.22 277 SER A O 1
ATOM 2194 N N . ARG A 1 278 ? -0.447 16.900 18.654 1.00 39.12 278 ARG A N 1
ATOM 2195 C CA . ARG A 1 278 ? 0.591 17.823 19.119 1.00 39.12 278 ARG A CA 1
ATOM 2196 C C . ARG A 1 278 ? 1.043 17.331 20.490 1.00 39.12 278 ARG A C 1
ATOM 2198 O O . ARG A 1 278 ? 0.486 17.707 21.510 1.00 39.12 278 ARG A O 1
ATOM 2205 N N . VAL A 1 279 ? 2.022 16.441 20.454 1.00 38.16 279 VAL A N 1
ATOM 2206 C CA . VAL A 1 279 ? 2.997 16.159 21.513 1.00 38.16 279 VAL A CA 1
ATOM 2207 C C . VAL A 1 279 ? 4.315 16.309 20.748 1.00 38.16 279 VAL A C 1
ATOM 2209 O O . VAL A 1 279 ? 4.487 15.656 19.726 1.00 38.16 279 VAL A O 1
ATOM 2212 N N . GLY A 1 280 ? 5.154 17.312 20.976 1.00 33.88 280 GLY A N 1
ATOM 2213 C CA . GLY A 1 280 ? 5.745 17.704 22.247 1.00 33.88 280 GLY A CA 1
ATOM 2214 C C . GLY A 1 280 ? 7.236 17.398 22.109 1.00 33.88 280 GLY A C 1
ATOM 2215 O O . GLY A 1 280 ? 7.641 16.264 22.325 1.00 33.88 280 GLY A O 1
ATOM 2216 N N . VAL A 1 281 ? 8.018 18.379 21.656 1.00 35.34 281 VAL A N 1
ATOM 2217 C CA . VAL A 1 281 ? 9.481 18.387 21.788 1.00 35.34 281 VAL A CA 1
ATOM 2218 C C . VAL A 1 281 ? 9.804 19.714 22.454 1.00 35.34 281 VAL A C 1
ATOM 2220 O O . VAL A 1 281 ? 9.930 20.733 21.784 1.00 35.34 281 VAL A O 1
ATOM 2223 N N . ASP A 1 282 ? 9.825 19.675 23.780 1.00 42.06 282 ASP A N 1
ATOM 2224 C CA . ASP A 1 282 ? 10.529 20.626 24.632 1.00 42.06 282 ASP A CA 1
ATOM 2225 C C . ASP A 1 282 ? 11.586 19.834 25.409 1.00 42.06 282 ASP A C 1
ATOM 2227 O O . ASP A 1 282 ? 11.360 18.661 25.714 1.00 42.06 282 ASP A O 1
ATOM 2231 N N . GLN A 1 283 ? 12.674 20.532 25.761 1.00 38.25 283 GLN A N 1
ATOM 2232 C CA . GLN A 1 283 ? 13.975 20.104 26.316 1.00 38.25 283 GLN A CA 1
ATOM 2233 C C . GLN A 1 283 ? 15.036 19.904 25.222 1.00 38.25 283 GLN A C 1
ATOM 2235 O O . GLN A 1 283 ? 14.855 19.092 24.327 1.00 38.25 283 GLN A O 1
ATOM 2240 N N . GLN A 1 284 ? 16.164 20.614 25.193 1.00 39.41 284 GLN A N 1
ATOM 2241 C CA . GLN A 1 284 ? 16.928 21.346 26.211 1.00 39.41 284 GLN A CA 1
ATOM 2242 C C . GLN A 1 284 ? 17.846 22.337 25.476 1.00 39.41 284 GLN A C 1
ATOM 2244 O O . GLN A 1 284 ? 18.370 21.976 24.432 1.00 39.41 284 GLN A O 1
ATOM 2249 N N . GLU A 1 285 ? 18.088 23.519 26.041 1.00 40.22 285 GLU A N 1
ATOM 2250 C CA . GLU A 1 285 ? 19.446 24.069 26.189 1.00 40.22 285 GLU A CA 1
ATOM 2251 C C . GLU A 1 285 ? 19.375 25.304 27.094 1.00 40.22 285 GLU A C 1
ATOM 2253 O O . GLU A 1 285 ? 18.848 26.356 26.735 1.00 40.22 285 GLU A O 1
ATOM 2258 N N . GLY A 1 286 ? 19.844 25.110 28.324 1.00 53.22 286 GLY A N 1
ATOM 2259 C CA . GLY A 1 286 ? 20.421 26.167 29.129 1.00 53.22 286 GLY A CA 1
ATOM 2260 C C . GLY A 1 286 ? 21.912 25.876 29.228 1.00 53.22 286 GLY A C 1
ATOM 2261 O O . GLY A 1 286 ? 22.280 24.910 29.889 1.00 53.22 286 GLY A O 1
ATOM 2262 N N . GLU A 1 287 ? 22.707 26.676 28.525 1.00 44.09 287 GLU A N 1
ATOM 2263 C CA . GLU A 1 287 ? 23.989 27.280 28.920 1.00 44.09 287 GLU A CA 1
ATOM 2264 C C . GLU A 1 287 ? 24.304 28.417 27.938 1.00 44.09 287 GLU A C 1
ATOM 2266 O O . GLU A 1 287 ? 24.076 28.232 26.720 1.00 44.09 287 GLU A O 1
#

Foldseek 3Di:
DDPVVVVVVVVVVVVVVVVVVVVVVVVVVVQQDWDKAKAKWKWWQAPVRDIDTDDLQDDPPDPDPPPDDATDATKMKMKIWGQHQAKWKWDAKWKFQQDQPPPPDDTDTDGAQFDDGVQADRDRIDMAHHGGMHMTMGRDVVVVVVVQVVQVVVVDDWKTKIWIWIDIPPDDIDIHDPSSIYIATSPHDDSNPDVLPQLLVQLLVLLCVLQVPDPNVVCSVVLSVLLVVCVVVVDDLQVSLVVCCVPPRNSSSVSSSVSNVSSVCSVVVPDDDDDDDDDDDDDDDDD

Radius of gyration: 27.29 Å; chains: 1; bounding box: 67×44×96 Å